Protein AF-A0A388MCB6-F1 (afdb_monomer_lite)

Structure (mmCIF, N/CA/C/O backbone):
data_AF-A0A388MCB6-F1
#
_entry.id   AF-A0A388MCB6-F1
#
loop_
_atom_site.group_PDB
_atom_site.id
_atom_site.type_symbol
_atom_site.label_atom_id
_atom_site.label_alt_id
_atom_site.label_comp_id
_atom_site.label_asym_id
_atom_site.label_entity_id
_atom_site.label_seq_id
_atom_site.pdbx_PDB_ins_code
_atom_site.Cartn_x
_atom_site.Cartn_y
_atom_site.Cartn_z
_atom_site.occupancy
_atom_site.B_iso_or_equiv
_atom_site.auth_seq_id
_atom_site.auth_comp_id
_atom_site.auth_asym_id
_atom_site.auth_atom_id
_atom_site.pdbx_PDB_model_num
ATOM 1 N N . MET A 1 1 ? -62.372 -35.855 70.812 1.00 54.94 1 MET A N 1
ATOM 2 C CA . MET A 1 1 ? -61.960 -35.163 69.565 1.00 54.94 1 MET A CA 1
ATOM 3 C C . MET A 1 1 ? -60.541 -34.566 69.584 1.00 54.94 1 MET A C 1
ATOM 5 O O . MET A 1 1 ? -60.012 -34.330 68.511 1.00 54.94 1 MET A O 1
ATOM 9 N N . ARG A 1 2 ? -59.875 -34.345 70.737 1.00 58.19 2 ARG A N 1
ATOM 10 C CA . ARG A 1 2 ? -58.535 -33.705 70.792 1.00 58.19 2 ARG A CA 1
ATOM 11 C C . ARG A 1 2 ? -57.325 -34.581 70.399 1.00 58.19 2 ARG A C 1
ATOM 13 O O . ARG A 1 2 ? -56.272 -34.015 70.128 1.00 58.19 2 ARG A O 1
ATOM 20 N N . SER A 1 3 ? -57.435 -35.912 70.390 1.00 61.12 3 SER A N 1
ATOM 21 C CA . SER A 1 3 ? -56.311 -36.814 70.065 1.00 61.12 3 SER A CA 1
ATOM 22 C C . SER A 1 3 ? -56.082 -36.958 68.556 1.00 61.12 3 SER A C 1
ATOM 24 O O . SER A 1 3 ? -54.966 -36.747 68.099 1.00 61.12 3 SER A O 1
ATOM 26 N N . GLY A 1 4 ? -57.143 -37.178 67.771 1.00 67.88 4 GLY A N 1
ATOM 27 C CA . GLY A 1 4 ? -57.031 -37.412 66.321 1.00 67.88 4 GLY A CA 1
ATOM 28 C C . GLY A 1 4 ? -56.420 -36.252 65.523 1.00 67.88 4 GLY A C 1
ATOM 29 O O . GLY A 1 4 ? -55.692 -36.484 64.567 1.00 67.88 4 GLY A O 1
ATOM 30 N N . PHE A 1 5 ? -56.630 -35.002 65.950 1.00 67.19 5 PHE A N 1
ATOM 31 C CA . PHE A 1 5 ? -56.014 -33.836 65.302 1.00 67.19 5 PHE A CA 1
ATOM 32 C C . PHE A 1 5 ? -54.494 -33.770 65.521 1.00 67.19 5 PHE A C 1
ATOM 34 O O . PHE A 1 5 ? -53.756 -33.326 64.647 1.00 67.19 5 PHE A O 1
ATOM 41 N N . ARG A 1 6 ? -54.009 -34.222 66.685 1.00 75.12 6 ARG A N 1
ATOM 42 C CA . ARG A 1 6 ? -52.577 -34.211 67.013 1.00 75.12 6 ARG A CA 1
ATOM 43 C C . ARG A 1 6 ? -51.814 -35.252 66.199 1.00 75.12 6 ARG A C 1
ATOM 45 O O . ARG A 1 6 ? -50.703 -34.969 65.759 1.00 75.12 6 ARG A O 1
ATOM 52 N N . ASP A 1 7 ? -52.405 -36.425 66.011 1.00 75.94 7 ASP A N 1
ATOM 53 C CA . ASP A 1 7 ? -51.781 -37.507 65.249 1.00 75.94 7 ASP A CA 1
ATOM 54 C C . ASP A 1 7 ? -51.786 -37.189 63.748 1.00 75.94 7 ASP A C 1
AT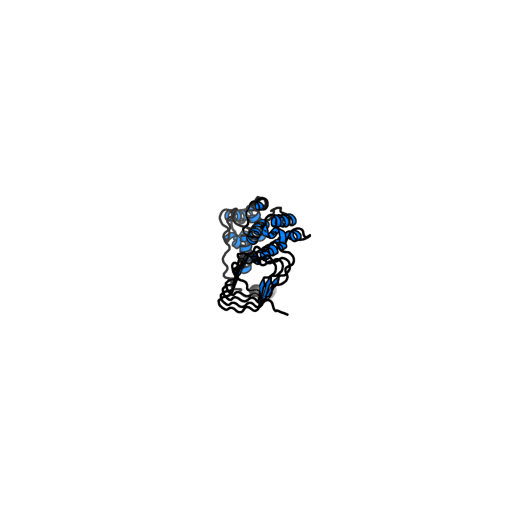OM 56 O O . ASP A 1 7 ? -50.743 -37.296 63.107 1.00 75.94 7 ASP A O 1
ATOM 60 N N . PHE A 1 8 ? -52.883 -36.623 63.233 1.00 74.06 8 PHE A N 1
ATOM 61 C CA . PHE A 1 8 ? -52.962 -36.089 61.869 1.00 74.06 8 PHE A CA 1
ATOM 62 C C . PHE A 1 8 ? -51.943 -34.966 61.604 1.00 74.06 8 PHE A C 1
ATOM 64 O O . PHE A 1 8 ? -51.232 -34.979 60.602 1.00 74.06 8 PHE A O 1
ATOM 71 N N . ALA A 1 9 ? -51.804 -34.008 62.529 1.00 75.12 9 ALA A N 1
ATOM 72 C CA . ALA A 1 9 ? -50.808 -32.943 62.401 1.00 75.12 9 ALA A CA 1
ATOM 73 C C . ALA A 1 9 ? -49.368 -33.491 62.408 1.00 75.12 9 ALA A C 1
ATOM 75 O O . ALA A 1 9 ? -48.510 -32.987 61.685 1.00 75.12 9 ALA A O 1
ATOM 76 N N . ARG A 1 10 ? -49.091 -34.541 63.195 1.00 78.88 10 ARG A N 1
ATOM 77 C CA . ARG A 1 10 ? -47.775 -35.199 63.237 1.00 78.88 10 ARG A CA 1
ATOM 78 C C . ARG A 1 10 ? -47.458 -35.925 61.930 1.00 78.88 10 ARG A C 1
ATOM 80 O O . ARG A 1 10 ? -46.319 -35.867 61.468 1.00 78.88 10 ARG A O 1
ATOM 87 N N . GLU A 1 11 ? -48.449 -36.578 61.336 1.00 82.38 11 GLU A N 1
ATOM 88 C CA . GLU A 1 11 ? -48.327 -37.249 60.042 1.00 82.38 11 GLU A CA 1
ATOM 89 C C . GLU A 1 11 ? -48.031 -36.248 58.918 1.00 82.38 11 GLU A C 1
ATOM 91 O O . GLU A 1 11 ? -47.048 -36.416 58.196 1.00 82.38 11 GLU A O 1
ATOM 96 N N . ILE A 1 12 ? -48.779 -35.139 58.852 1.00 81.75 12 ILE A N 1
ATOM 97 C CA . ILE A 1 12 ? -48.547 -34.071 57.867 1.00 81.75 12 ILE A CA 1
ATOM 98 C C . ILE A 1 12 ? -47.149 -33.465 58.011 1.00 81.75 12 ILE A C 1
ATOM 100 O O . ILE A 1 12 ? -46.443 -33.303 57.019 1.00 81.75 12 ILE A O 1
ATOM 104 N N . VAL A 1 13 ? -46.712 -33.157 59.235 1.00 82.81 13 VAL A N 1
ATOM 105 C CA . VAL A 1 13 ? -45.375 -32.583 59.470 1.00 82.81 13 VAL A CA 1
ATOM 106 C C . VAL A 1 13 ? -44.269 -33.555 59.054 1.00 82.8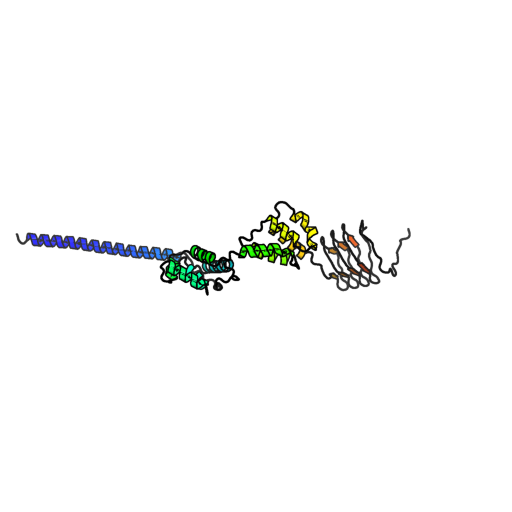1 13 VAL A C 1
ATOM 108 O O . VAL A 1 13 ? -43.250 -33.131 58.513 1.00 82.81 13 VAL A O 1
ATOM 111 N N . THR A 1 14 ? -44.471 -34.857 59.262 1.00 88.25 14 THR A N 1
ATOM 112 C CA . THR A 1 14 ? -43.499 -35.885 58.865 1.00 88.25 14 THR A CA 1
ATOM 113 C C . THR A 1 14 ? -43.443 -36.035 57.344 1.00 88.25 14 THR A C 1
ATOM 115 O O . THR A 1 14 ? -42.352 -36.106 56.779 1.00 88.25 14 THR A O 1
ATOM 118 N N . HIS A 1 15 ? -44.599 -36.021 56.675 1.00 82.75 15 HIS A N 1
ATOM 119 C CA . HIS A 1 15 ? -44.692 -36.095 55.219 1.00 82.75 15 HIS A CA 1
ATOM 120 C C . HIS A 1 15 ? -44.058 -34.869 54.545 1.00 82.75 15 HIS A C 1
ATOM 122 O O . HIS A 1 15 ? -43.124 -35.021 53.760 1.00 82.75 15 HIS A O 1
ATOM 128 N N . ILE A 1 16 ? -44.459 -33.656 54.951 1.00 83.19 16 ILE A N 1
ATOM 129 C CA . ILE A 1 16 ? -43.893 -32.396 54.439 1.00 83.19 16 ILE A CA 1
ATOM 130 C C . ILE A 1 16 ? -42.391 -32.317 54.743 1.00 83.19 16 ILE A C 1
ATOM 132 O O . ILE A 1 16 ? -41.599 -31.905 53.898 1.00 83.19 16 ILE A O 1
ATOM 136 N N . GLY A 1 17 ? -41.966 -32.753 55.933 1.00 84.31 17 GLY A N 1
ATOM 137 C CA . GLY A 1 17 ? -40.549 -32.820 56.290 1.00 84.31 17 GLY A CA 1
ATOM 138 C C . GLY A 1 17 ? -39.742 -33.740 55.365 1.00 84.31 17 GLY A C 1
ATOM 139 O O . GLY A 1 17 ? -38.603 -33.415 55.020 1.00 84.31 17 GLY A O 1
ATOM 140 N N . GLY A 1 18 ? -40.332 -34.856 54.926 1.00 87.75 18 GLY A N 1
ATOM 141 C CA . GLY A 1 18 ? -39.746 -35.768 53.944 1.00 87.75 18 GLY A CA 1
ATOM 142 C C . GLY A 1 18 ? -39.615 -35.143 52.554 1.00 87.75 18 GLY A C 1
ATOM 143 O O . GLY A 1 18 ? -38.530 -35.176 51.970 1.00 87.75 18 GLY A O 1
ATOM 144 N N . GLU A 1 19 ? -40.678 -34.509 52.058 1.00 83.00 19 GLU A N 1
ATOM 145 C CA . GLU A 1 19 ? -40.697 -33.860 50.740 1.00 83.00 19 GLU A CA 1
ATOM 146 C C . GLU A 1 19 ? -39.718 -32.682 50.656 1.00 83.00 19 GLU A C 1
ATOM 148 O O . GLU A 1 19 ? -38.949 -32.572 49.700 1.00 83.00 19 GLU A O 1
ATOM 153 N N . VAL A 1 20 ? -39.664 -31.837 51.691 1.00 79.06 20 VAL A N 1
ATOM 154 C CA . VAL A 1 20 ? -38.720 -30.708 51.764 1.00 79.06 20 VAL A CA 1
ATOM 155 C C . VAL A 1 20 ? -37.274 -31.202 51.788 1.00 79.06 20 VAL A C 1
ATOM 157 O O . VAL A 1 20 ? -36.398 -30.611 51.149 1.00 79.06 20 VAL A O 1
ATOM 160 N N . LYS A 1 21 ? -37.004 -32.306 52.494 1.00 87.44 21 LYS A N 1
ATOM 161 C CA . LYS A 1 21 ? -35.674 -32.923 52.523 1.00 87.44 21 LYS A CA 1
ATOM 162 C C . LYS A 1 21 ? -35.274 -33.434 51.137 1.00 87.44 21 LYS A C 1
ATOM 164 O O . LYS A 1 21 ? -34.173 -33.134 50.684 1.00 87.44 21 LYS A O 1
ATOM 169 N N . GLN A 1 22 ? -36.173 -34.139 50.454 1.00 88.06 22 GLN A N 1
ATOM 170 C CA . GLN A 1 22 ? -35.937 -34.658 49.107 1.00 88.06 22 GLN A CA 1
ATOM 171 C C . GLN A 1 22 ? -35.732 -33.533 48.082 1.00 88.06 22 GLN A C 1
ATOM 173 O O . GLN A 1 22 ? -34.825 -33.613 47.254 1.00 88.06 22 GLN A O 1
ATOM 178 N N . LEU A 1 23 ? -36.524 -32.460 48.163 1.00 83.56 23 LEU A N 1
ATOM 179 C CA . LEU A 1 23 ? -36.377 -31.288 47.302 1.00 83.56 23 LEU A CA 1
ATOM 180 C C . LEU A 1 23 ? -35.007 -30.628 47.488 1.00 83.56 23 LEU A C 1
ATOM 182 O O . LEU A 1 23 ? -34.327 -30.340 46.505 1.00 83.56 23 LEU A O 1
ATOM 186 N N . ARG A 1 24 ? -34.572 -30.438 48.740 1.00 84.69 24 ARG A N 1
ATOM 187 C CA . ARG A 1 24 ? -33.257 -29.862 49.048 1.00 84.69 24 ARG A CA 1
ATOM 188 C C . ARG A 1 24 ? -32.120 -30.710 48.475 1.00 84.69 24 ARG A C 1
ATOM 190 O O . ARG A 1 24 ? -31.193 -30.164 47.883 1.00 84.69 24 ARG A O 1
ATOM 197 N N . ASP A 1 25 ? -32.202 -32.029 48.619 1.00 89.12 25 ASP A N 1
ATOM 198 C CA . ASP A 1 25 ? -31.164 -32.941 48.136 1.00 89.12 25 ASP A CA 1
ATOM 199 C C . ASP A 1 25 ? -31.128 -32.983 46.588 1.00 89.12 25 ASP A C 1
ATOM 201 O O . ASP A 1 25 ? -30.052 -33.052 45.991 1.00 89.12 25 ASP A O 1
ATOM 205 N N . ASN A 1 26 ? -32.282 -32.856 45.919 1.00 83.19 26 ASN A N 1
ATOM 206 C CA . ASN A 1 26 ? -32.370 -32.753 44.456 1.00 83.19 26 ASN A CA 1
ATOM 207 C C . ASN A 1 26 ? -31.799 -31.431 43.920 1.00 83.19 26 ASN A C 1
ATOM 209 O O . ASN A 1 26 ? -31.072 -31.439 42.926 1.00 83.19 26 ASN A O 1
ATOM 213 N N . VAL A 1 27 ? -32.086 -30.305 44.584 1.00 81.25 27 VAL A N 1
ATOM 214 C CA . VAL A 1 27 ? -31.518 -28.993 44.228 1.00 81.25 27 VAL A CA 1
ATOM 215 C C . VAL A 1 27 ? -30.002 -28.993 44.422 1.00 81.25 27 VAL A C 1
ATOM 217 O O . VAL A 1 27 ? -29.282 -28.526 43.544 1.00 81.25 27 VAL A O 1
ATOM 220 N N . GLY A 1 28 ? -29.503 -29.590 45.511 1.00 83.69 28 GLY A N 1
ATOM 221 C CA . GLY A 1 28 ? -28.065 -29.748 45.745 1.00 83.69 28 GLY A CA 1
ATOM 222 C C . GLY A 1 28 ? -27.364 -30.487 44.601 1.00 83.69 28 GLY A C 1
ATOM 223 O O . GLY A 1 28 ? -26.390 -29.978 44.050 1.00 83.69 28 GLY A O 1
ATOM 224 N N . LYS A 1 29 ? -27.918 -31.629 44.170 1.00 87.62 29 LYS A N 1
ATOM 225 C CA . LYS A 1 29 ? -27.393 -32.401 43.027 1.00 87.62 29 LYS A CA 1
ATOM 226 C C . LYS A 1 29 ? -27.457 -31.631 41.710 1.00 87.62 29 LYS A C 1
ATOM 228 O O . LYS A 1 29 ? -26.528 -31.711 40.912 1.00 87.62 29 LYS A O 1
ATOM 233 N N . PHE A 1 30 ? -28.535 -30.884 41.469 1.00 79.81 30 PHE A N 1
ATOM 234 C CA . PHE A 1 30 ? -28.658 -30.050 40.273 1.00 79.81 30 PHE A CA 1
ATOM 235 C C . PHE A 1 30 ? -27.571 -28.968 40.230 1.00 79.81 30 PHE A C 1
ATOM 237 O O . PHE A 1 30 ? -26.903 -28.811 39.210 1.00 79.81 30 PHE A O 1
ATOM 244 N N . CYS A 1 31 ? -27.342 -28.270 41.346 1.00 71.50 31 CYS A N 1
ATOM 245 C CA . CYS A 1 31 ? -26.295 -27.256 41.452 1.00 71.50 31 CYS A CA 1
ATOM 246 C C . CYS A 1 31 ? -24.891 -27.853 41.295 1.00 71.50 31 CYS A C 1
ATOM 248 O O . CYS A 1 31 ? -24.060 -27.278 40.597 1.00 71.50 31 CYS A O 1
ATOM 250 N N . GLU A 1 32 ? -24.628 -29.014 41.891 1.00 83.25 32 GLU A N 1
ATOM 251 C CA . GLU A 1 32 ? -23.333 -29.689 41.779 1.00 83.25 32 GLU A CA 1
ATOM 252 C C . GLU A 1 32 ? -23.045 -30.136 40.338 1.00 83.25 32 GLU A C 1
ATOM 254 O O . GLU A 1 32 ? -21.968 -29.861 39.808 1.00 83.25 32 GLU A O 1
ATOM 259 N N . ASN A 1 33 ? -24.043 -30.703 39.655 1.00 75.75 33 ASN A N 1
ATOM 260 C CA . ASN A 1 33 ? -23.943 -31.061 38.241 1.00 75.75 33 ASN A CA 1
ATOM 261 C C . ASN A 1 33 ? -23.764 -29.828 37.341 1.00 75.75 33 ASN A C 1
ATOM 263 O O . ASN A 1 33 ? -22.999 -29.881 36.381 1.00 75.75 33 ASN A O 1
ATOM 267 N N . ALA A 1 34 ? -24.425 -28.707 37.650 1.00 75.12 34 ALA A N 1
ATOM 268 C CA . ALA A 1 34 ? -24.261 -27.457 36.910 1.00 75.12 34 ALA A CA 1
ATOM 269 C C . ALA A 1 34 ? -22.847 -26.872 37.072 1.00 75.12 34 ALA A C 1
ATOM 271 O O . ALA A 1 34 ? -22.251 -26.425 36.093 1.00 75.12 34 ALA A O 1
ATOM 272 N N . ILE A 1 35 ? -22.275 -26.930 38.280 1.00 80.62 35 ILE A N 1
ATOM 273 C CA . ILE A 1 35 ? -20.897 -26.494 38.547 1.00 80.62 35 ILE A CA 1
ATOM 274 C C . ILE A 1 35 ? -19.895 -27.405 37.829 1.00 80.62 35 ILE A C 1
ATOM 276 O O . ILE A 1 35 ? -18.948 -26.914 37.215 1.00 80.62 35 ILE A O 1
ATOM 280 N N . GLN A 1 36 ? -20.104 -28.723 37.865 1.00 82.19 36 GLN A N 1
ATOM 281 C CA . GLN A 1 36 ? -19.260 -29.674 37.138 1.00 82.19 36 GLN A CA 1
ATOM 282 C C . GLN A 1 36 ? -19.362 -29.482 35.619 1.00 82.19 36 GLN A C 1
ATOM 284 O O . GLN A 1 36 ? -18.336 -29.489 34.942 1.00 82.19 36 GLN A O 1
ATOM 289 N N . GLY A 1 37 ? -20.564 -29.230 35.092 1.00 70.12 37 GLY A N 1
ATOM 290 C CA . GLY A 1 37 ? -20.788 -28.902 33.684 1.00 70.12 37 GLY A CA 1
ATOM 291 C C . GLY A 1 37 ? -20.085 -27.609 33.267 1.00 70.12 37 GLY A C 1
ATOM 292 O O . GLY A 1 37 ? -19.372 -27.596 32.268 1.00 70.12 37 GLY A O 1
ATOM 293 N N . ALA A 1 38 ? -20.190 -26.548 34.072 1.00 70.31 38 ALA A N 1
ATOM 294 C CA . ALA A 1 38 ? -19.474 -25.294 33.837 1.00 70.31 38 ALA A CA 1
ATOM 295 C C . ALA A 1 38 ? -17.947 -25.479 33.893 1.00 70.31 38 ALA A C 1
ATOM 297 O O . ALA A 1 38 ? -17.223 -24.919 33.072 1.00 70.31 38 ALA A O 1
ATOM 298 N N . LYS A 1 39 ? -17.447 -26.313 34.814 1.00 73.12 39 LYS A N 1
ATOM 299 C CA . LYS A 1 39 ? -16.021 -26.651 34.915 1.00 73.12 39 LYS A CA 1
ATOM 300 C C . LYS A 1 39 ? -15.530 -27.459 33.710 1.00 73.12 39 LYS A C 1
ATOM 302 O O . LYS A 1 39 ? -14.412 -27.234 33.259 1.00 73.12 39 LYS A O 1
ATOM 307 N N . ALA A 1 40 ? -16.353 -28.361 33.175 1.00 68.94 40 ALA A N 1
ATOM 308 C CA . ALA A 1 40 ? -16.046 -29.112 31.961 1.00 68.94 40 ALA A CA 1
ATOM 309 C C . ALA A 1 40 ? -16.016 -28.203 30.723 1.00 68.94 40 ALA A C 1
ATOM 311 O O . ALA A 1 40 ? -15.090 -28.305 29.927 1.00 68.94 40 ALA A O 1
ATOM 312 N N . ILE A 1 41 ? -16.960 -27.263 30.597 1.00 62.81 41 ILE A N 1
ATOM 313 C CA . ILE A 1 41 ? -16.969 -26.270 29.509 1.00 62.81 41 ILE A CA 1
ATOM 314 C C . ILE A 1 41 ? -15.728 -25.367 29.594 1.00 62.81 41 ILE A C 1
ATOM 316 O O . ILE A 1 41 ? -15.034 -25.197 28.597 1.00 62.81 41 ILE A O 1
ATOM 320 N N . ALA A 1 42 ? -15.379 -24.878 30.789 1.00 60.00 42 ALA A N 1
ATOM 321 C CA . ALA A 1 42 ? -14.180 -24.065 30.998 1.00 60.00 42 ALA A CA 1
ATOM 322 C C . ALA A 1 42 ? -12.870 -24.835 30.734 1.00 60.00 42 ALA A C 1
ATOM 324 O O . ALA A 1 42 ? -11.904 -24.251 30.247 1.00 60.00 42 ALA A O 1
ATOM 325 N N . ALA A 1 43 ? -12.822 -26.142 31.025 1.00 56.62 43 ALA A N 1
ATOM 326 C CA . ALA A 1 43 ? -11.679 -26.993 30.688 1.00 56.62 43 ALA A CA 1
ATOM 327 C C . ALA A 1 43 ? -11.553 -27.202 29.169 1.00 56.62 43 ALA A C 1
ATOM 329 O O . ALA A 1 43 ? -10.459 -27.076 28.628 1.00 56.62 43 ALA A O 1
ATOM 330 N N . VAL A 1 44 ? -12.674 -27.429 28.475 1.00 61.03 44 VAL A N 1
ATOM 331 C CA . VAL A 1 44 ? -12.713 -27.583 27.011 1.00 61.03 44 VAL A CA 1
ATOM 332 C C . VAL A 1 44 ? -12.347 -26.275 26.294 1.00 61.03 44 VAL A C 1
ATOM 334 O O . VAL A 1 44 ? -11.624 -26.304 25.299 1.00 61.03 44 VAL A O 1
ATOM 337 N N . GLU A 1 45 ? -12.771 -25.116 26.807 1.00 53.56 45 GLU A N 1
ATOM 338 C CA . GLU A 1 45 ? -12.362 -23.810 26.269 1.00 53.56 45 GLU A CA 1
ATOM 339 C C . GLU A 1 45 ? -10.890 -23.484 26.586 1.00 53.56 45 GLU A C 1
ATOM 341 O O . GLU A 1 45 ? -10.181 -22.949 25.725 1.00 53.56 45 GLU A O 1
ATOM 346 N N . GLY A 1 46 ? -10.399 -23.877 27.769 1.00 49.72 46 GLY A N 1
ATOM 347 C CA . GLY A 1 46 ? -9.007 -23.711 28.201 1.00 49.72 46 GLY A CA 1
ATOM 348 C C . GLY A 1 46 ? -7.989 -24.619 27.493 1.00 49.72 46 GLY A C 1
ATOM 349 O O . GLY A 1 46 ? -6.814 -24.264 27.417 1.00 49.72 46 GLY A O 1
ATOM 350 N N . GLU A 1 47 ? -8.418 -25.754 26.932 1.00 45.88 47 GLU A N 1
ATOM 351 C CA . GLU A 1 47 ? -7.554 -26.710 26.214 1.00 45.88 47 GLU A CA 1
ATOM 352 C C . GLU A 1 47 ? -7.418 -26.433 24.707 1.00 45.88 47 GLU A C 1
ATOM 354 O O . GLU A 1 47 ? -6.663 -27.112 24.010 1.00 45.88 47 GLU A O 1
ATOM 359 N N . SER A 1 48 ? -8.095 -25.414 24.169 1.00 47.78 48 SER A N 1
ATOM 360 C CA . SER A 1 48 ? -8.160 -25.221 22.714 1.00 47.78 48 SER A CA 1
ATOM 361 C C . SER A 1 48 ? -6.885 -24.683 22.052 1.00 47.78 48 SER A C 1
ATOM 363 O O . SER A 1 48 ? -6.816 -24.678 20.819 1.00 47.78 48 SER A O 1
ATOM 365 N N . ARG A 1 49 ? -5.846 -24.257 22.790 1.00 53.03 49 ARG A N 1
ATOM 366 C CA . ARG A 1 49 ? -4.559 -23.874 22.174 1.00 53.03 49 ARG A CA 1
ATOM 367 C C . ARG A 1 49 ? -3.359 -24.215 23.061 1.00 53.03 49 ARG A C 1
ATOM 369 O O . ARG A 1 49 ? -3.321 -23.774 24.207 1.00 53.03 49 ARG A O 1
ATOM 376 N N . PRO A 1 50 ? -2.324 -24.905 22.538 1.00 42.94 50 PRO A N 1
ATOM 377 C CA . PRO A 1 50 ? -1.045 -24.975 23.236 1.00 42.94 50 PRO A CA 1
ATOM 378 C C . PRO A 1 50 ? -0.536 -23.545 23.495 1.00 42.94 50 PRO A C 1
ATOM 380 O O . PRO A 1 50 ? -0.724 -22.693 22.618 1.00 42.94 50 PRO A O 1
ATOM 383 N N . PRO A 1 51 ? 0.120 -23.259 24.639 1.00 48.66 51 PRO A N 1
ATOM 384 C CA . PRO A 1 51 ? 0.716 -21.955 24.908 1.00 48.66 51 PRO A CA 1
ATOM 385 C C . PRO A 1 51 ? 1.795 -21.662 23.860 1.00 48.66 51 PRO A C 1
ATOM 387 O O . PRO A 1 51 ? 2.956 -22.057 23.985 1.00 48.66 51 PRO A O 1
ATOM 390 N N . LYS A 1 52 ? 1.404 -21.000 22.771 1.00 54.00 52 LYS A N 1
ATOM 391 C CA . LYS A 1 52 ? 2.337 -20.502 21.769 1.00 54.00 52 LYS A CA 1
ATOM 392 C C . LYS A 1 52 ? 3.044 -19.330 22.423 1.00 54.00 52 LYS A C 1
ATOM 394 O O . LYS A 1 52 ? 2.423 -18.307 22.693 1.00 54.00 52 LYS A O 1
ATOM 399 N N . LYS A 1 53 ? 4.322 -19.522 22.761 1.00 50.88 53 LYS A N 1
ATOM 400 C CA . LYS A 1 53 ? 5.147 -18.464 23.349 1.00 50.88 53 LYS A CA 1
ATOM 401 C C . LYS A 1 53 ? 4.994 -17.201 22.494 1.00 50.88 53 LYS A C 1
ATOM 403 O O . LYS A 1 53 ? 5.192 -17.312 21.281 1.00 50.88 53 LYS A O 1
ATOM 408 N N . PRO A 1 54 ? 4.664 -16.041 23.089 1.00 56.56 54 PRO A N 1
ATOM 409 C CA . PRO A 1 54 ? 4.597 -14.797 22.343 1.00 56.56 54 PRO A CA 1
ATOM 410 C C . PRO A 1 54 ? 5.936 -14.593 21.642 1.00 56.56 54 PRO A C 1
ATOM 412 O O . PRO A 1 54 ? 7.004 -14.635 22.265 1.00 56.56 54 PRO A O 1
ATOM 415 N N . VAL A 1 55 ? 5.884 -14.460 20.319 1.00 65.62 55 VAL A N 1
ATOM 416 C CA . VAL A 1 55 ? 7.068 -14.156 19.518 1.00 65.62 55 VAL A CA 1
ATOM 417 C C . VAL A 1 55 ? 7.618 -12.835 20.044 1.00 65.62 55 VAL A C 1
ATOM 419 O O . VAL A 1 55 ? 6.851 -11.902 20.271 1.00 65.62 55 VAL A O 1
ATOM 422 N N . LYS A 1 56 ? 8.931 -12.730 20.271 1.00 70.38 56 LYS A N 1
ATOM 423 C CA . LYS A 1 56 ? 9.553 -11.470 20.702 1.00 70.38 56 LYS A CA 1
ATOM 424 C C . LYS A 1 56 ? 9.539 -10.484 19.531 1.00 70.38 56 LYS A C 1
ATOM 426 O O . LYS A 1 56 ? 10.522 -10.343 18.810 1.00 70.38 56 LYS A O 1
ATOM 431 N N . LEU A 1 57 ? 8.386 -9.867 19.313 1.00 80.62 57 LEU A N 1
ATOM 432 C CA . LEU A 1 57 ? 8.117 -8.940 18.229 1.00 80.62 57 LEU A CA 1
ATOM 433 C C . LEU A 1 57 ? 8.289 -7.511 18.740 1.00 80.62 57 LEU A C 1
ATOM 435 O O . LEU A 1 57 ? 7.945 -7.202 19.882 1.00 80.62 57 LEU A O 1
ATOM 439 N N . LYS A 1 58 ? 8.828 -6.636 17.892 1.00 86.81 58 LYS A N 1
ATOM 440 C CA . LYS A 1 58 ? 8.830 -5.202 18.178 1.00 86.81 58 LYS A CA 1
ATOM 441 C C . LYS A 1 58 ? 7.391 -4.692 18.138 1.00 86.81 58 LYS A C 1
ATOM 443 O O . LYS A 1 58 ? 6.620 -5.096 17.271 1.00 86.81 58 LYS A O 1
ATOM 448 N N . PHE A 1 59 ? 7.040 -3.835 19.090 1.00 88.75 59 PHE A N 1
ATOM 449 C CA . PHE A 1 59 ? 5.757 -3.143 19.063 1.00 88.75 59 PHE A CA 1
ATOM 450 C C . PHE A 1 59 ? 5.697 -2.207 17.836 1.00 88.75 59 PHE A C 1
ATOM 452 O O . PHE A 1 59 ? 6.755 -1.689 17.462 1.00 88.75 59 PHE A O 1
ATOM 459 N N . PRO A 1 60 ? 4.524 -2.004 17.203 1.00 91.06 60 PRO A N 1
ATOM 460 C CA . PRO A 1 60 ? 4.390 -1.110 16.056 1.00 91.06 60 PRO A CA 1
ATOM 461 C C . PRO A 1 60 ? 4.870 0.313 16.358 1.00 91.06 60 PRO A C 1
ATOM 463 O O . PRO A 1 60 ? 4.698 0.818 17.470 1.00 91.06 60 PRO A O 1
ATOM 466 N N . ASP A 1 61 ? 5.447 0.972 15.353 1.00 92.56 61 ASP A N 1
ATOM 467 C CA . ASP A 1 61 ? 5.837 2.376 15.464 1.00 92.56 61 ASP A CA 1
ATOM 468 C C . ASP A 1 61 ? 4.609 3.268 15.695 1.00 92.56 61 ASP A C 1
ATOM 470 O O . ASP A 1 61 ? 3.507 2.990 15.218 1.00 92.56 61 ASP A O 1
ATOM 474 N N . ALA A 1 62 ? 4.796 4.363 16.431 1.00 94.38 62 ALA A N 1
ATOM 475 C CA . ALA A 1 62 ? 3.693 5.243 16.794 1.00 94.38 62 ALA A CA 1
ATOM 476 C C . ALA A 1 62 ? 3.232 6.117 15.612 1.00 94.38 62 ALA A C 1
ATOM 478 O O . ALA A 1 62 ? 4.026 6.895 15.071 1.00 94.38 62 ALA A O 1
ATOM 479 N N . TYR A 1 63 ? 1.938 6.069 15.286 1.00 95.94 63 TYR A N 1
ATOM 480 C CA . TYR A 1 63 ? 1.286 6.871 14.247 1.00 95.94 63 TYR A CA 1
ATOM 481 C C . TYR A 1 63 ? 0.609 8.114 14.831 1.00 95.94 63 TYR A C 1
ATOM 483 O O . TYR A 1 63 ? -0.206 8.025 15.750 1.00 95.94 63 TYR A O 1
ATOM 491 N N . GLY A 1 64 ? 0.970 9.292 14.323 1.00 93.69 64 GLY A N 1
ATOM 492 C CA . GLY A 1 64 ? 0.469 10.588 14.783 1.00 93.69 64 GLY A CA 1
ATOM 493 C C . GLY A 1 64 ? -0.549 11.243 13.855 1.00 93.69 64 GLY A C 1
ATOM 494 O O . GLY A 1 64 ? -1.195 12.204 14.272 1.00 93.69 64 GLY A O 1
ATOM 495 N N . GLY A 1 65 ? -0.703 10.738 12.627 1.00 90.75 65 GLY A N 1
ATOM 496 C CA . GLY A 1 65 ? -1.584 11.335 11.620 1.00 90.75 65 GLY A CA 1
ATOM 497 C C . GLY A 1 65 ? -0.902 12.387 10.745 1.00 90.75 65 GLY A C 1
ATOM 498 O O . GLY A 1 65 ? -1.580 13.220 10.146 1.00 90.75 65 GLY A O 1
ATOM 499 N N . LYS A 1 66 ? 0.436 12.396 10.686 1.00 88.50 66 LYS A N 1
ATOM 500 C CA . LYS A 1 66 ? 1.183 13.359 9.859 1.00 88.50 66 LYS A CA 1
ATOM 501 C C . LYS A 1 66 ? 1.124 12.969 8.381 1.00 88.50 66 LYS A C 1
ATOM 503 O O . LYS A 1 66 ? 1.029 11.790 8.055 1.00 88.50 66 LYS A O 1
ATOM 508 N N . LYS A 1 67 ? 1.231 13.949 7.474 1.00 79.19 67 LYS A N 1
ATOM 509 C CA . LYS A 1 67 ? 1.114 13.725 6.017 1.00 79.19 67 LYS A CA 1
ATOM 510 C C . LYS A 1 67 ? 2.201 12.807 5.450 1.00 79.19 67 LYS A C 1
ATOM 512 O O . LYS A 1 67 ? 1.991 12.189 4.411 1.00 79.19 67 LYS A O 1
ATOM 517 N N . GLU A 1 68 ? 3.358 12.747 6.101 1.00 80.00 68 GLU A N 1
ATOM 518 C CA . GLU A 1 68 ? 4.499 11.921 5.705 1.00 80.00 68 GLU A CA 1
ATOM 519 C C . GLU A 1 68 ? 4.393 10.484 6.240 1.00 80.00 68 GLU A C 1
ATOM 521 O O . GLU A 1 68 ? 5.076 9.588 5.745 1.00 80.00 68 GLU A O 1
ATOM 526 N N . GLU A 1 69 ? 3.554 10.251 7.253 1.00 86.81 69 GLU A N 1
ATOM 527 C CA . GLU A 1 69 ? 3.361 8.933 7.852 1.00 86.81 69 GLU A CA 1
ATOM 528 C C . GLU A 1 69 ? 2.427 8.087 6.970 1.00 86.81 69 GLU A C 1
ATOM 530 O O . GLU A 1 69 ? 1.316 8.490 6.625 1.00 86.81 69 GLU A O 1
ATOM 535 N N . ASN A 1 70 ? 2.866 6.880 6.609 1.00 87.31 70 ASN A N 1
ATOM 536 C CA . ASN A 1 70 ? 2.076 5.970 5.784 1.00 87.31 70 ASN A CA 1
ATOM 537 C C . ASN A 1 70 ? 1.128 5.130 6.659 1.00 87.31 70 ASN A C 1
ATOM 539 O O . ASN A 1 70 ? 1.564 4.167 7.293 1.00 87.31 70 ASN A O 1
ATOM 543 N N . PHE A 1 71 ? -0.162 5.491 6.665 1.00 90.81 71 PHE A N 1
ATOM 544 C CA . PHE A 1 71 ? -1.204 4.774 7.410 1.00 90.81 71 PHE A CA 1
ATOM 545 C C . PHE A 1 71 ? -1.274 3.290 7.034 1.00 90.81 71 PHE A C 1
ATOM 547 O O . PHE A 1 71 ? -1.356 2.460 7.928 1.00 90.81 71 PHE A O 1
ATOM 554 N N . ASP A 1 72 ? -1.181 2.948 5.744 1.00 89.38 72 ASP A N 1
ATOM 555 C CA . ASP A 1 72 ? -1.317 1.562 5.275 1.00 89.38 72 ASP A CA 1
ATOM 556 C C . ASP A 1 72 ? -0.180 0.672 5.817 1.00 89.38 72 ASP A C 1
ATOM 558 O O . ASP A 1 72 ? -0.404 -0.460 6.244 1.00 89.38 72 ASP A O 1
ATOM 562 N N . ASN A 1 73 ? 1.046 1.207 5.880 1.00 89.94 73 ASN A N 1
ATOM 563 C CA . ASN A 1 73 ? 2.185 0.494 6.468 1.00 89.94 73 ASN A CA 1
ATOM 564 C C . ASN A 1 73 ? 2.033 0.322 7.986 1.00 89.94 73 ASN A C 1
ATOM 566 O O . ASN A 1 73 ? 2.402 -0.717 8.535 1.00 89.94 73 ASN A O 1
ATOM 570 N N . TRP A 1 74 ? 1.515 1.345 8.670 1.00 94.88 74 TRP A N 1
ATOM 571 C CA . TRP A 1 74 ? 1.251 1.282 10.105 1.00 94.88 74 TRP A CA 1
ATOM 572 C C . TRP A 1 74 ? 0.134 0.282 10.435 1.00 94.88 74 TRP A C 1
ATOM 574 O O . TRP A 1 74 ? 0.316 -0.557 11.315 1.00 94.88 74 TRP A O 1
ATOM 584 N N . GLU A 1 75 ? -0.970 0.314 9.685 1.00 95.44 75 GLU A N 1
ATOM 585 C CA . GLU A 1 75 ? -2.099 -0.618 9.782 1.00 95.44 75 GLU A CA 1
ATOM 586 C C . GLU A 1 75 ? -1.614 -2.066 9.626 1.00 95.44 75 GLU A C 1
ATOM 588 O O . GLU A 1 75 ? -1.834 -2.889 10.514 1.00 95.44 75 GLU A O 1
ATOM 593 N N . ALA A 1 76 ? -0.828 -2.351 8.582 1.00 94.56 76 ALA A N 1
ATOM 594 C CA . ALA A 1 76 ? -0.243 -3.674 8.366 1.00 94.56 76 ALA A CA 1
ATOM 595 C C . ALA A 1 76 ? 0.678 -4.124 9.519 1.00 94.56 76 ALA A C 1
ATOM 597 O O . ALA A 1 76 ? 0.700 -5.303 9.880 1.00 94.56 76 ALA A O 1
ATOM 598 N N . SER A 1 77 ? 1.439 -3.199 10.115 1.00 94.38 77 SER A N 1
ATOM 599 C CA . SER A 1 77 ? 2.295 -3.488 11.273 1.00 94.38 77 SER A CA 1
ATOM 600 C C . SER A 1 77 ? 1.474 -3.857 12.514 1.00 94.38 77 SER A C 1
ATOM 602 O O . SER A 1 77 ? 1.792 -4.832 13.202 1.00 94.38 77 SER A O 1
ATOM 604 N N . VAL A 1 78 ? 0.383 -3.128 12.770 1.00 95.62 78 VAL A N 1
ATOM 605 C CA . VAL A 1 78 ? -0.563 -3.409 13.860 1.00 95.62 78 VAL A CA 1
ATOM 606 C C . VAL A 1 78 ? -1.260 -4.753 13.646 1.00 95.62 78 VAL A C 1
ATOM 608 O O . VAL A 1 78 ? -1.262 -5.576 14.563 1.00 95.62 78 VAL A O 1
ATOM 611 N N . ASP A 1 79 ? -1.782 -5.017 12.448 1.00 95.00 79 ASP A N 1
ATOM 612 C CA . ASP A 1 79 ? -2.450 -6.280 12.117 1.00 95.00 79 ASP A CA 1
ATOM 613 C C . ASP A 1 79 ? -1.511 -7.479 12.283 1.00 95.00 79 ASP A C 1
ATOM 615 O O . ASP A 1 79 ? -1.868 -8.488 12.899 1.00 95.00 79 ASP A O 1
ATOM 619 N N . ASN A 1 80 ? -0.270 -7.355 11.803 1.00 94.25 80 ASN A N 1
ATOM 620 C CA . ASN A 1 80 ? 0.744 -8.390 11.967 1.00 94.25 80 ASN A CA 1
ATOM 621 C C . ASN A 1 80 ? 1.089 -8.619 13.448 1.00 94.25 80 ASN A C 1
ATOM 623 O O . ASN A 1 80 ? 1.204 -9.764 13.890 1.00 94.25 80 ASN A O 1
ATOM 627 N N . TYR A 1 81 ? 1.212 -7.548 14.238 1.00 93.81 81 TYR A N 1
ATOM 628 C CA . TYR A 1 81 ? 1.448 -7.655 15.676 1.00 93.81 81 TYR A CA 1
ATOM 629 C C . TYR A 1 81 ? 0.293 -8.369 16.387 1.00 93.81 81 TYR A C 1
ATOM 631 O O . TYR A 1 81 ? 0.526 -9.316 17.137 1.00 93.81 81 TYR A O 1
ATOM 639 N N . ILE A 1 82 ? -0.950 -7.972 16.109 1.00 94.06 82 ILE A N 1
ATOM 640 C CA . ILE A 1 82 ? -2.166 -8.578 16.667 1.00 94.06 82 ILE A CA 1
ATOM 641 C C . ILE A 1 82 ? -2.238 -10.072 16.342 1.00 94.06 82 ILE A C 1
ATOM 643 O O . ILE A 1 82 ? -2.484 -10.890 17.234 1.00 94.06 82 ILE A O 1
ATOM 647 N N . TYR A 1 83 ? -1.981 -10.434 15.083 1.00 92.38 83 TYR A N 1
ATOM 648 C CA . TYR A 1 83 ? -1.999 -11.819 14.624 1.00 92.38 83 TYR A CA 1
ATOM 649 C C . TYR A 1 83 ? -0.938 -12.673 15.332 1.00 92.38 83 TYR A C 1
ATOM 651 O O . TYR A 1 83 ? -1.255 -13.739 15.871 1.00 92.38 83 TYR A O 1
ATOM 659 N N . LEU A 1 84 ? 0.310 -12.192 15.369 1.00 91.69 84 LEU A N 1
ATOM 660 C CA . LEU A 1 84 ? 1.449 -12.923 15.931 1.00 91.69 84 LEU A CA 1
ATOM 661 C C . LEU A 1 84 ? 1.426 -13.004 17.463 1.00 91.69 84 LEU A C 1
ATOM 663 O O . LEU A 1 84 ? 1.917 -13.984 18.020 1.00 91.69 84 LEU A O 1
ATOM 667 N N . GLN A 1 85 ? 0.865 -12.002 18.145 1.00 88.06 85 GLN A N 1
ATOM 668 C CA . GLN A 1 85 ? 0.695 -12.008 19.604 1.00 88.06 85 GLN A CA 1
ATOM 669 C C . GLN A 1 85 ? -0.597 -12.693 20.064 1.00 88.06 85 GLN A C 1
ATOM 671 O O . GLN A 1 85 ? -0.814 -12.824 21.265 1.00 88.06 85 GLN A O 1
ATOM 676 N N . HIS A 1 86 ? -1.445 -13.147 19.134 1.00 87.81 86 HIS A N 1
ATOM 677 C CA . HIS A 1 86 ? -2.732 -13.781 19.434 1.00 87.81 86 HIS A CA 1
ATOM 678 C C . HIS A 1 86 ? -3.647 -12.916 20.317 1.00 87.81 86 HIS A C 1
ATOM 680 O O . HIS A 1 86 ? -4.311 -13.424 21.221 1.00 87.81 86 HIS A O 1
ATOM 686 N N . ILE A 1 87 ? -3.688 -11.612 20.035 1.00 91.50 87 ILE A N 1
ATOM 687 C CA . ILE A 1 87 ? -4.495 -10.649 20.790 1.00 91.50 87 ILE A CA 1
ATOM 688 C C . ILE A 1 87 ? -5.985 -10.964 20.618 1.00 91.50 87 ILE A C 1
ATOM 690 O O . ILE A 1 87 ? -6.467 -11.186 19.500 1.00 91.50 87 ILE A O 1
ATOM 694 N N . LEU A 1 88 ? -6.717 -10.968 21.734 1.00 92.19 88 LEU A N 1
ATOM 695 C CA . LEU A 1 88 ? -8.158 -11.208 21.753 1.00 92.19 88 LEU A CA 1
ATOM 696 C C . LEU A 1 88 ? -8.899 -10.101 21.006 1.00 92.19 88 LEU A C 1
ATOM 698 O O . LEU A 1 88 ? -8.518 -8.937 21.077 1.00 92.19 88 LEU A O 1
ATOM 702 N N . ILE A 1 89 ? -9.995 -10.448 20.327 1.00 90.06 89 ILE A N 1
ATOM 703 C CA . ILE A 1 89 ? -10.755 -9.495 19.503 1.00 90.06 89 ILE A CA 1
ATOM 704 C C . ILE A 1 89 ? -11.215 -8.258 20.291 1.00 90.06 89 ILE A C 1
ATOM 706 O O . ILE A 1 89 ? -11.178 -7.148 19.769 1.00 90.06 89 ILE A O 1
ATOM 710 N N . GLU A 1 90 ? -11.550 -8.438 21.572 1.00 90.94 90 GLU A N 1
ATOM 711 C CA . GLU A 1 90 ? -11.959 -7.374 22.496 1.00 90.94 90 GLU A CA 1
ATOM 712 C C . GLU A 1 90 ? -10.818 -6.436 22.914 1.00 90.94 90 GLU A C 1
ATOM 714 O O . GLU A 1 90 ? -11.083 -5.387 23.495 1.00 90.94 90 GLU A O 1
ATOM 719 N N . GLU A 1 91 ? -9.561 -6.782 22.635 1.00 92.94 91 GLU A N 1
ATOM 720 C CA . GLU A 1 91 ? -8.361 -6.022 23.017 1.00 92.94 91 GLU A CA 1
ATOM 721 C C . GLU A 1 91 ? -7.632 -5.424 21.803 1.00 92.94 91 GLU A C 1
ATOM 723 O O . GLU A 1 91 ? -6.715 -4.617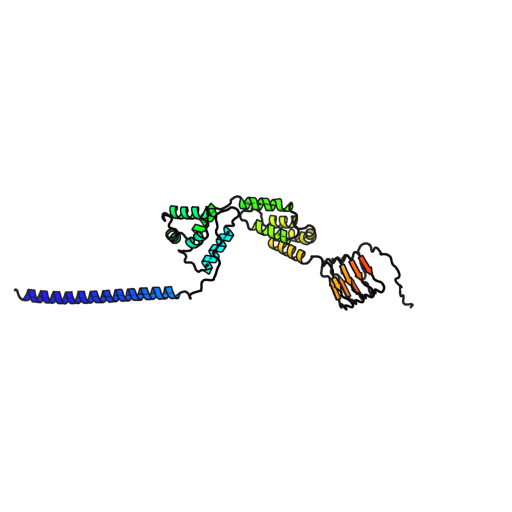 21.952 1.00 92.94 91 GLU A O 1
ATOM 728 N N . GLN A 1 92 ? -8.043 -5.772 20.583 1.00 95.69 92 GLN A N 1
ATOM 729 C CA . GLN A 1 92 ? -7.370 -5.335 19.357 1.00 95.69 92 GLN A CA 1
ATOM 730 C C . GLN A 1 92 ? -7.353 -3.810 19.192 1.00 95.69 92 GLN A C 1
ATOM 732 O O . GLN A 1 92 ? -6.330 -3.243 18.804 1.00 95.69 92 GLN A O 1
ATOM 737 N N . VAL A 1 93 ? -8.450 -3.122 19.536 1.00 96.44 93 VAL A N 1
ATOM 738 C CA . VAL A 1 93 ? -8.506 -1.650 19.470 1.00 96.44 93 VAL A CA 1
ATOM 739 C C . VAL A 1 93 ? -7.573 -1.016 20.502 1.00 96.44 93 VAL A C 1
ATOM 741 O O . VAL A 1 93 ? -7.007 0.038 20.227 1.00 96.44 93 VAL A O 1
ATOM 744 N N . LEU A 1 94 ? -7.350 -1.654 21.658 1.00 95.06 94 LEU A N 1
ATOM 745 C CA . LEU A 1 94 ? -6.391 -1.168 22.657 1.00 95.06 94 LEU A CA 1
ATOM 746 C C . LEU A 1 94 ? -4.958 -1.213 22.129 1.00 95.06 94 LEU A C 1
ATOM 748 O O . LEU A 1 94 ? -4.216 -0.247 22.301 1.00 95.06 94 LEU A O 1
ATOM 752 N N . VAL A 1 95 ? -4.588 -2.302 21.452 1.00 95.25 95 VAL A N 1
ATOM 753 C CA . VAL A 1 95 ? -3.265 -2.443 20.829 1.00 95.25 95 VAL A CA 1
ATOM 754 C C . VAL A 1 95 ? -3.063 -1.385 19.749 1.00 95.25 95 VAL A C 1
ATOM 756 O O . VAL A 1 95 ? -2.055 -0.679 19.769 1.00 95.25 95 VAL A O 1
ATOM 759 N N . ALA A 1 96 ? -4.042 -1.216 18.855 1.00 96.50 96 ALA A N 1
ATOM 760 C CA . ALA A 1 96 ? -3.994 -0.173 17.834 1.00 96.50 96 ALA A CA 1
ATOM 761 C C . ALA A 1 96 ? -3.884 1.222 18.466 1.00 96.50 96 ALA A C 1
ATOM 763 O O . ALA A 1 96 ? -3.043 2.018 18.063 1.00 96.50 96 ALA A O 1
ATOM 764 N N . PHE A 1 97 ? -4.679 1.504 19.503 1.00 95.25 97 PHE A N 1
ATOM 765 C CA . PHE A 1 97 ? -4.637 2.772 20.227 1.00 95.25 97 PHE A CA 1
ATOM 766 C C . PHE A 1 97 ? -3.273 3.045 20.871 1.00 95.25 97 PHE A C 1
ATOM 768 O O . PHE A 1 97 ? -2.794 4.175 20.832 1.00 95.25 97 PHE A O 1
ATOM 775 N N . GLN A 1 98 ? -2.634 2.032 21.457 1.00 94.56 98 GLN A N 1
ATOM 776 C CA . GLN A 1 98 ? -1.321 2.180 22.085 1.00 94.56 98 GLN A CA 1
ATOM 777 C C . GLN A 1 98 ? -0.221 2.522 21.064 1.00 94.56 98 GLN A C 1
ATOM 779 O O . GLN A 1 98 ? 0.788 3.123 21.429 1.00 94.56 98 GLN A O 1
ATOM 784 N N . ALA A 1 99 ? -0.441 2.202 19.788 1.00 96.06 99 ALA A N 1
ATOM 785 C CA . ALA A 1 99 ? 0.405 2.615 18.675 1.00 96.06 99 ALA A CA 1
ATOM 786 C C . ALA A 1 99 ? 0.007 3.979 18.069 1.00 96.06 99 ALA A C 1
ATOM 788 O O . ALA A 1 99 ? 0.504 4.328 16.999 1.00 96.06 99 ALA A O 1
ATOM 789 N N . LEU A 1 100 ? -0.858 4.766 18.722 1.00 96.56 100 LEU A N 1
ATOM 790 C CA . LEU A 1 100 ? -1.205 6.132 18.312 1.00 96.56 100 LEU A CA 1
ATOM 791 C C . LEU A 1 100 ? -0.528 7.191 19.190 1.00 96.56 100 LEU A C 1
ATOM 793 O O . LEU A 1 100 ? -0.346 7.016 20.395 1.00 96.56 100 LEU A O 1
ATOM 797 N N . LYS A 1 101 ? -0.237 8.348 18.595 1.00 95.94 101 LYS A N 1
ATOM 798 C CA . LYS A 1 101 ? 0.257 9.556 19.278 1.00 95.94 101 LYS A CA 1
ATOM 799 C C . LYS A 1 101 ? -0.474 10.809 18.779 1.00 95.94 101 LYS A C 1
ATOM 801 O O . LYS A 1 101 ? -1.297 10.736 17.869 1.00 95.94 101 LYS A O 1
ATOM 806 N N . ASP A 1 102 ? -0.179 11.952 19.392 1.00 95.25 102 ASP A N 1
ATOM 807 C CA . ASP A 1 102 ? -0.562 13.288 18.919 1.00 95.25 102 ASP A CA 1
ATOM 808 C C . ASP A 1 102 ? -2.064 13.440 18.561 1.00 95.25 102 ASP A C 1
ATOM 810 O O . ASP A 1 102 ? -2.954 13.154 19.379 1.00 95.25 102 ASP A O 1
ATOM 814 N N . GLU A 1 103 ? -2.362 13.925 17.350 1.00 94.75 103 GLU A N 1
ATOM 815 C CA . GLU A 1 103 ? -3.725 14.167 16.875 1.00 94.75 103 GLU A CA 1
ATOM 816 C C . GLU A 1 103 ? -4.501 12.855 16.697 1.00 94.75 103 GLU A C 1
ATOM 818 O O . GLU A 1 103 ? -5.670 12.783 17.082 1.00 94.75 103 GLU A O 1
ATOM 823 N N . ALA A 1 104 ? -3.850 11.793 16.211 1.00 96.00 104 ALA A N 1
ATOM 824 C CA . ALA A 1 104 ? -4.480 10.485 16.042 1.00 96.00 104 ALA A CA 1
ATOM 825 C C . ALA A 1 104 ? -4.960 9.888 17.374 1.00 96.00 104 ALA A C 1
ATOM 827 O O . ALA A 1 104 ? -6.099 9.424 17.473 1.00 96.00 104 ALA A O 1
ATOM 828 N N . ALA A 1 105 ? -4.150 9.981 18.434 1.00 95.50 105 ALA A N 1
ATOM 829 C CA . ALA A 1 105 ? -4.553 9.543 19.771 1.00 95.50 105 ALA A CA 1
ATOM 830 C C . ALA A 1 105 ? -5.700 10.398 20.340 1.00 95.50 105 ALA A C 1
ATOM 832 O O . ALA A 1 105 ? -6.604 9.883 21.001 1.00 95.50 105 ALA A O 1
ATOM 833 N N . SER A 1 106 ? -5.685 11.710 20.090 1.00 95.12 106 SER A N 1
ATOM 834 C CA . SER A 1 106 ? -6.746 12.626 20.533 1.00 95.12 106 SER A CA 1
ATOM 835 C C . SER A 1 106 ? -8.078 12.333 19.837 1.00 95.12 106 SER A C 1
ATOM 837 O O . SER A 1 106 ? -9.119 12.267 20.492 1.00 95.12 106 SER A O 1
ATOM 839 N N . PHE A 1 107 ? -8.040 12.067 18.532 1.00 95.75 107 PHE A N 1
ATOM 840 C CA . PHE A 1 107 ? -9.204 11.646 17.761 1.00 95.75 107 PHE A CA 1
ATOM 841 C C . PHE A 1 107 ? -9.727 10.271 18.203 1.00 95.75 107 PHE A C 1
ATOM 843 O O . PHE A 1 107 ? -10.925 10.104 18.405 1.00 95.75 107 PHE A O 1
ATOM 850 N N . ALA A 1 108 ? -8.857 9.294 18.470 1.00 95.06 108 ALA A N 1
ATOM 851 C CA . ALA A 1 108 ? -9.300 7.995 18.977 1.00 95.06 108 ALA A CA 1
ATOM 852 C C . ALA A 1 108 ? -10.034 8.096 20.332 1.00 95.06 108 ALA A C 1
ATOM 854 O O . ALA A 1 108 ? -11.032 7.405 20.549 1.00 95.06 108 ALA A O 1
ATOM 855 N N . ARG A 1 109 ? -9.606 9.000 21.228 1.00 94.62 109 ARG A N 1
ATOM 856 C CA . ARG A 1 109 ? -10.345 9.285 22.473 1.00 94.62 109 ARG A CA 1
ATOM 857 C C . ARG A 1 109 ? -11.709 9.923 22.201 1.00 94.62 109 ARG A C 1
ATOM 859 O O . ARG A 1 109 ? -12.685 9.560 22.855 1.00 94.62 109 ARG A O 1
ATOM 866 N N . SER A 1 110 ? -11.807 10.825 21.220 1.00 94.88 110 SER A N 1
ATOM 867 C CA . SER A 1 110 ? -13.093 11.435 20.861 1.00 94.88 110 SER A CA 1
ATOM 868 C C . SER A 1 110 ? -14.086 10.410 20.300 1.00 94.88 110 SER A C 1
ATOM 870 O O . SER A 1 110 ? -15.272 10.490 20.623 1.00 94.88 110 SER A O 1
ATOM 872 N N . LEU A 1 111 ? -13.615 9.390 19.569 1.00 94.81 111 LEU A N 1
ATOM 873 C CA . LEU A 1 111 ? -14.444 8.256 19.137 1.00 94.81 111 LEU A CA 1
ATOM 874 C C . LEU A 1 111 ? -15.016 7.472 20.329 1.00 94.81 111 LEU A C 1
ATOM 876 O O . LEU A 1 111 ? -16.214 7.185 20.354 1.00 94.81 111 LEU A O 1
ATOM 880 N N . ALA A 1 112 ? -14.195 7.184 21.345 1.00 93.19 112 ALA A N 1
ATOM 881 C CA . ALA A 1 112 ? -14.653 6.516 22.566 1.00 93.19 112 ALA A CA 1
ATOM 882 C C . ALA A 1 112 ? -15.687 7.359 23.335 1.00 93.19 112 ALA A C 1
ATOM 884 O O . ALA A 1 112 ? -16.692 6.831 23.814 1.00 93.19 112 ALA A O 1
ATOM 885 N N . SER A 1 113 ? -15.490 8.679 23.409 1.00 91.75 113 SER A N 1
ATOM 886 C CA . SER A 1 113 ? -16.494 9.605 23.952 1.00 91.75 113 SER A CA 1
ATOM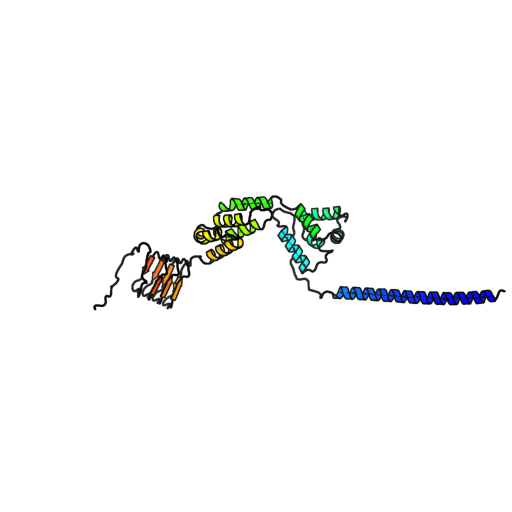 887 C C . SER A 1 113 ? -17.806 9.580 23.162 1.00 91.75 113 SER A C 1
ATOM 889 O O . SER A 1 113 ? -18.878 9.469 23.756 1.00 91.75 113 SER A O 1
ATOM 891 N N . ALA A 1 114 ? -17.742 9.636 21.829 1.00 91.88 114 ALA A N 1
ATOM 892 C CA . ALA A 1 114 ? -18.921 9.626 20.961 1.00 91.88 114 ALA A CA 1
ATOM 893 C C . ALA A 1 114 ? -19.721 8.316 21.069 1.00 91.88 114 ALA A C 1
ATOM 895 O O . ALA A 1 114 ? -20.949 8.325 20.988 1.00 91.88 114 ALA A O 1
ATOM 896 N N . ALA A 1 115 ? -19.039 7.200 21.331 1.00 92.62 115 ALA A N 1
ATOM 897 C CA . ALA A 1 115 ? -19.653 5.904 21.605 1.00 92.62 115 ALA A CA 1
ATOM 898 C C . ALA A 1 115 ? -20.247 5.775 23.023 1.00 92.62 115 ALA A C 1
ATOM 900 O O . ALA A 1 115 ? -20.698 4.694 23.394 1.00 92.62 115 ALA A O 1
ATOM 901 N N . ARG A 1 116 ? -20.272 6.863 23.811 1.00 91.00 116 ARG A N 1
ATOM 902 C CA . ARG A 1 116 ? -20.714 6.888 25.218 1.00 91.00 116 ARG A CA 1
ATOM 903 C C . ARG A 1 116 ? -19.907 5.948 26.116 1.00 91.00 116 ARG A C 1
ATOM 905 O O . ARG A 1 116 ? -20.416 5.456 27.115 1.00 91.00 116 ARG A O 1
ATOM 912 N N . CYS A 1 117 ? -18.637 5.730 25.781 1.00 88.94 117 CYS A N 1
ATOM 913 C CA . CYS A 1 117 ? -17.718 4.944 26.596 1.00 88.94 117 CYS A CA 1
ATOM 914 C C . CYS A 1 117 ? -16.930 5.809 27.592 1.00 88.94 117 CYS A C 1
ATOM 916 O O . CYS A 1 117 ? -15.937 5.330 28.107 1.00 88.94 117 CYS A O 1
ATOM 918 N N . GLU A 1 118 ? -17.302 7.072 27.847 1.00 86.44 118 GLU A N 1
ATOM 919 C CA . GLU A 1 118 ? -16.657 7.945 28.856 1.00 86.44 118 GLU A CA 1
ATOM 920 C C . GLU A 1 118 ? -15.119 8.049 28.730 1.00 86.44 118 GLU A C 1
ATOM 922 O O . GLU A 1 118 ? -14.398 8.087 29.722 1.00 86.44 118 GLU A O 1
ATOM 927 N N . ASN A 1 119 ? -14.582 8.062 27.503 1.00 80.88 119 ASN A N 1
ATOM 928 C CA . ASN A 1 119 ? -13.134 7.962 27.225 1.00 80.88 119 ASN A CA 1
ATOM 929 C C . ASN A 1 119 ? -12.455 6.665 27.716 1.00 80.88 119 ASN A C 1
ATOM 931 O O . ASN A 1 119 ? -11.230 6.547 27.662 1.00 80.88 119 ASN A O 1
ATOM 935 N N . ASN A 1 120 ? -13.223 5.669 28.149 1.00 88.94 120 ASN A N 1
ATOM 936 C CA . ASN A 1 120 ? -12.745 4.344 28.496 1.00 88.94 120 ASN A CA 1
ATOM 937 C C . ASN A 1 120 ? -12.538 3.512 27.224 1.00 88.94 120 ASN A C 1
ATOM 939 O O . ASN A 1 120 ? -13.470 2.949 26.643 1.00 88.94 120 ASN A O 1
ATOM 943 N N . LEU A 1 121 ? -11.279 3.414 26.808 1.00 89.25 121 LEU A N 1
ATOM 944 C CA . LEU A 1 121 ? -10.888 2.668 25.614 1.00 89.25 121 LEU A CA 1
ATOM 945 C C . LEU A 1 121 ? -11.077 1.158 25.762 1.00 89.25 121 LEU A C 1
ATOM 947 O O . LEU A 1 121 ? -11.292 0.483 24.761 1.00 89.25 121 LEU A O 1
ATOM 951 N N . VAL A 1 122 ? -11.062 0.627 26.989 1.00 91.62 122 VAL A N 1
ATOM 952 C CA . VAL A 1 122 ? -11.347 -0.793 27.241 1.00 91.62 122 VAL A CA 1
ATOM 953 C C . VAL A 1 122 ? -12.815 -1.081 26.941 1.00 91.62 122 VAL A C 1
ATOM 955 O O . VAL A 1 122 ? -13.125 -2.036 26.236 1.00 91.62 122 VAL A O 1
ATOM 958 N N . ALA A 1 123 ? -13.724 -0.222 27.411 1.00 92.81 123 ALA A N 1
ATOM 959 C CA . ALA A 1 123 ? -15.146 -0.334 27.093 1.00 92.81 123 ALA A CA 1
ATOM 960 C C . ALA A 1 123 ? -15.403 -0.150 25.588 1.00 92.81 123 ALA A C 1
ATOM 962 O O . ALA A 1 123 ? -16.156 -0.919 24.996 1.00 92.81 123 ALA A O 1
ATOM 963 N N . TYR A 1 124 ? -14.729 0.818 24.960 1.00 94.06 124 TYR A N 1
ATOM 964 C CA . TYR A 1 124 ? -14.843 1.067 23.524 1.00 94.06 124 TYR A CA 1
ATOM 965 C C . TYR A 1 124 ? -14.372 -0.120 22.669 1.00 94.06 124 TYR A C 1
ATOM 967 O O . TYR A 1 124 ? -15.045 -0.480 21.703 1.00 94.06 124 TYR A O 1
ATOM 975 N N . SER A 1 125 ? -13.261 -0.758 23.054 1.00 94.75 125 SER A N 1
ATOM 976 C CA . SER A 1 125 ? -12.689 -1.930 22.375 1.00 94.75 125 SER A CA 1
ATOM 977 C C . SER A 1 125 ? -13.624 -3.146 22.403 1.00 94.75 125 SER A C 1
ATOM 979 O O . SER A 1 125 ? -13.700 -3.892 21.433 1.00 94.75 125 SER A O 1
ATOM 981 N N . LYS A 1 126 ? -14.426 -3.303 23.465 1.00 92.12 126 LYS A N 1
ATOM 982 C CA . LYS A 1 126 ? -15.428 -4.380 23.567 1.00 92.12 126 LYS A CA 1
ATOM 983 C C . LYS A 1 126 ? -16.627 -4.206 22.636 1.00 92.12 126 LYS A C 1
ATOM 985 O O . LYS A 1 126 ? -17.251 -5.190 22.255 1.00 92.12 126 LYS A O 1
ATOM 990 N N . VAL A 1 127 ? -16.976 -2.967 22.289 1.00 93.50 127 VAL A N 1
ATOM 991 C CA . VAL A 1 127 ? -18.172 -2.653 21.480 1.00 93.50 127 VAL A CA 1
ATOM 992 C C . VAL A 1 127 ? -17.846 -2.249 20.041 1.00 93.50 127 VAL A C 1
ATOM 994 O O . VAL A 1 127 ? -18.754 -2.067 19.228 1.00 93.50 127 VAL A O 1
ATOM 997 N N . THR A 1 128 ? -16.561 -2.107 19.707 1.00 95.12 128 THR A N 1
ATOM 998 C CA . THR A 1 128 ? -16.101 -1.643 18.395 1.00 95.12 128 THR A CA 1
ATOM 999 C C . THR A 1 128 ? -15.096 -2.626 17.806 1.00 95.12 128 THR A C 1
ATOM 1001 O O . THR A 1 128 ? -13.990 -2.740 18.325 1.00 95.12 128 THR A O 1
ATOM 1004 N N . PRO A 1 129 ? -15.420 -3.288 16.682 1.00 95.75 129 PRO A N 1
ATOM 1005 C CA . PRO A 1 129 ? -14.452 -4.112 15.968 1.00 95.75 129 PRO A CA 1
ATOM 1006 C C . PRO A 1 129 ? -13.263 -3.288 15.456 1.00 95.75 129 PRO A C 1
ATOM 1008 O O . PRO A 1 129 ? -13.448 -2.154 15.000 1.00 95.75 129 PRO A O 1
ATOM 1011 N N . LEU A 1 130 ? -12.066 -3.887 15.439 1.00 96.88 130 LEU A N 1
ATOM 1012 C CA . LEU A 1 130 ? -10.835 -3.257 14.942 1.00 96.88 130 LEU A CA 1
ATOM 1013 C C . LEU A 1 130 ? -11.009 -2.642 13.546 1.00 96.88 130 LEU A C 1
ATOM 1015 O O . LEU A 1 130 ? -10.652 -1.489 13.330 1.00 96.88 130 LEU A O 1
ATOM 1019 N N . SER A 1 131 ? -11.642 -3.369 12.623 1.00 96.31 131 SER A N 1
ATOM 1020 C CA . SER A 1 131 ? -11.881 -2.908 11.248 1.00 96.31 131 SER A CA 1
ATOM 1021 C C . SER A 1 131 ? -12.671 -1.598 11.178 1.00 96.31 131 SER A C 1
ATOM 1023 O O . SER A 1 131 ? -12.368 -0.723 10.367 1.00 96.31 131 SER A O 1
ATOM 1025 N N . LYS A 1 132 ? -13.665 -1.418 12.056 1.00 96.88 132 LYS A N 1
ATOM 1026 C CA . LYS A 1 132 ? -14.439 -0.174 12.139 1.00 96.88 132 LYS A CA 1
ATOM 1027 C C . LYS A 1 132 ? -13.587 0.968 12.693 1.00 96.88 132 LYS A C 1
ATOM 1029 O O . LYS A 1 132 ? -13.692 2.090 12.204 1.00 96.88 132 LYS A O 1
ATOM 1034 N N . PHE A 1 133 ? -12.754 0.691 13.695 1.00 96.62 133 PHE A N 1
ATOM 1035 C CA . PHE A 1 133 ? -11.845 1.681 14.270 1.00 96.62 133 PHE A CA 1
ATOM 1036 C C . PHE A 1 133 ? -10.799 2.162 13.253 1.00 96.62 133 PHE A C 1
ATOM 1038 O O . PHE A 1 133 ? -10.658 3.368 13.053 1.00 96.62 133 PHE A O 1
ATOM 1045 N N . LEU A 1 134 ? -10.136 1.233 12.557 1.00 96.50 134 LEU A N 1
ATOM 1046 C CA . LEU A 1 134 ? -9.150 1.534 11.514 1.00 96.50 134 LEU A CA 1
ATOM 1047 C C . LEU A 1 134 ? -9.770 2.326 10.362 1.00 96.50 134 LEU A C 1
ATOM 1049 O O . LEU A 1 134 ? -9.196 3.321 9.929 1.00 96.50 134 LEU A O 1
ATOM 1053 N N . LYS A 1 135 ? -10.987 1.967 9.934 1.00 95.50 135 LYS A N 1
ATOM 1054 C CA . LYS A 1 135 ? -11.727 2.723 8.917 1.00 95.50 135 LYS A CA 1
ATOM 1055 C C . LYS A 1 135 ? -11.925 4.192 9.309 1.00 95.50 135 LYS A C 1
ATOM 1057 O O . LYS A 1 135 ? -11.654 5.072 8.501 1.00 95.50 135 LYS A O 1
ATOM 1062 N N . LEU A 1 136 ? -12.354 4.465 10.544 1.00 96.25 136 LEU A N 1
ATOM 1063 C CA . LEU A 1 136 ? -12.573 5.837 11.022 1.00 96.25 136 LEU A CA 1
ATOM 1064 C C . LEU A 1 136 ? -11.268 6.642 11.099 1.00 96.25 136 LEU A C 1
ATOM 1066 O O . LEU A 1 136 ? -11.260 7.828 10.771 1.00 96.25 136 LEU A O 1
ATOM 1070 N N . LEU A 1 137 ? -10.163 6.010 11.511 1.00 95.31 137 LEU A N 1
ATOM 1071 C CA . LEU A 1 137 ? -8.841 6.642 11.471 1.00 95.31 137 LEU A CA 1
ATOM 1072 C C . LEU A 1 137 ? -8.425 6.965 10.034 1.00 95.31 137 LEU A C 1
ATOM 1074 O O . LEU A 1 137 ? -8.023 8.093 9.752 1.00 95.31 137 LEU A O 1
ATOM 1078 N N . LYS A 1 138 ? -8.575 5.999 9.125 1.00 92.56 138 LYS A N 1
ATOM 1079 C CA . LYS A 1 138 ? -8.232 6.150 7.712 1.00 92.56 138 LYS A CA 1
ATOM 1080 C C . LYS A 1 138 ? -9.016 7.283 7.062 1.00 92.56 138 LYS A C 1
ATOM 1082 O O . LYS A 1 138 ? -8.428 8.097 6.369 1.00 92.56 138 LYS A O 1
ATOM 1087 N N . GLU A 1 139 ? -10.315 7.386 7.331 1.00 92.38 139 GLU A N 1
ATOM 1088 C CA . GLU A 1 139 ? -11.162 8.474 6.824 1.00 92.38 139 GLU A CA 1
ATOM 1089 C C . GLU A 1 139 ? -10.755 9.846 7.382 1.00 92.38 139 GLU A C 1
ATOM 1091 O O . GLU A 1 139 ? -10.754 10.832 6.648 1.00 92.38 139 GLU A O 1
ATOM 1096 N N . ARG A 1 140 ? -10.379 9.924 8.666 1.00 92.75 140 ARG A N 1
ATOM 1097 C CA . ARG A 1 140 ? -9.962 11.181 9.309 1.00 92.75 140 ARG A CA 1
ATOM 1098 C C . ARG A 1 140 ? -8.626 11.704 8.784 1.00 92.75 140 ARG A C 1
ATOM 1100 O O . ARG A 1 140 ? -8.482 12.916 8.637 1.00 92.75 140 ARG A O 1
ATOM 1107 N N . PHE A 1 141 ? -7.661 10.812 8.565 1.00 90.94 141 PHE A N 1
ATOM 1108 C CA . PHE A 1 141 ? -6.284 11.159 8.195 1.00 90.94 141 PHE A CA 1
ATOM 1109 C C . PHE A 1 141 ? -5.957 10.887 6.723 1.00 90.94 141 PHE A C 1
ATOM 1111 O O . PHE A 1 141 ? -4.807 11.042 6.310 1.00 90.94 141 PHE A O 1
ATOM 1118 N N . ALA A 1 142 ? -6.949 10.508 5.914 1.00 86.31 142 ALA A N 1
ATOM 1119 C CA . ALA A 1 142 ? -6.789 10.419 4.472 1.00 86.31 142 ALA A CA 1
ATOM 1120 C C . ALA A 1 142 ? -6.339 11.778 3.927 1.00 86.31 142 ALA A C 1
ATOM 1122 O O . ALA A 1 142 ? -6.982 12.802 4.155 1.00 86.31 142 ALA A O 1
ATOM 1123 N N . ASP A 1 143 ? -5.242 11.781 3.174 1.00 82.75 143 ASP A N 1
ATOM 1124 C CA . ASP A 1 143 ? -4.852 12.938 2.382 1.00 82.75 143 ASP A CA 1
ATOM 1125 C C . ASP A 1 143 ? -5.513 12.821 0.997 1.00 82.75 143 ASP A C 1
ATOM 1127 O O . ASP A 1 143 ? -5.013 12.067 0.154 1.00 82.75 143 ASP A O 1
ATOM 1131 N N . PRO A 1 144 ? -6.610 13.560 0.725 1.00 78.62 144 PRO A N 1
ATOM 1132 C CA . PRO A 1 144 ? -7.332 13.467 -0.545 1.00 78.62 144 PRO A CA 1
ATOM 1133 C C . PRO A 1 144 ? -6.483 13.927 -1.736 1.00 78.62 144 PRO A C 1
ATOM 1135 O O . PRO A 1 144 ? -6.798 13.625 -2.881 1.00 78.62 144 PRO A O 1
ATOM 1138 N N . THR A 1 145 ? -5.386 14.647 -1.486 1.00 84.06 145 THR A N 1
ATOM 1139 C CA . THR A 1 145 ? -4.477 15.112 -2.537 1.00 84.06 145 THR A CA 1
ATOM 1140 C C . THR A 1 145 ? -3.354 14.121 -2.830 1.00 84.06 145 THR A C 1
ATOM 1142 O O . THR A 1 145 ? -2.594 14.339 -3.768 1.00 84.06 145 THR A O 1
ATOM 1145 N N . ARG A 1 146 ? -3.217 13.023 -2.070 1.00 84.75 146 ARG A N 1
ATOM 1146 C CA . ARG A 1 146 ? -2.108 12.063 -2.226 1.00 84.75 146 ARG A CA 1
ATOM 1147 C C . ARG A 1 146 ? -2.091 11.426 -3.618 1.00 84.75 146 ARG A C 1
ATOM 1149 O O . ARG A 1 146 ? -1.033 11.413 -4.244 1.00 84.75 146 ARG A O 1
ATOM 1156 N N . GLY A 1 147 ? -3.248 10.972 -4.107 1.00 85.88 147 GLY A N 1
ATOM 1157 C CA . GLY A 1 147 ? -3.397 10.427 -5.462 1.00 85.88 147 GLY A CA 1
ATOM 1158 C C . GLY A 1 147 ? -3.093 11.470 -6.540 1.00 85.88 147 GLY A C 1
ATOM 1159 O O . GLY A 1 147 ? -2.325 11.203 -7.461 1.00 85.88 147 GLY A O 1
ATOM 1160 N N . VAL A 1 148 ? -3.579 12.704 -6.357 1.00 89.00 148 VAL A N 1
ATOM 1161 C CA . VAL A 1 148 ? -3.304 13.830 -7.269 1.00 89.00 148 VAL A CA 1
ATOM 1162 C C . VAL A 1 148 ? -1.806 14.133 -7.335 1.00 89.00 148 VAL A C 1
ATOM 1164 O O . VAL A 1 148 ? -1.237 14.174 -8.418 1.00 89.00 148 VAL A O 1
ATOM 1167 N N . ARG A 1 149 ? -1.120 14.233 -6.191 1.00 89.31 149 ARG A N 1
ATOM 1168 C CA . ARG A 1 149 ? 0.334 14.462 -6.156 1.00 89.31 149 ARG A CA 1
ATOM 1169 C C . ARG A 1 149 ? 1.126 13.311 -6.778 1.00 89.31 149 ARG A C 1
ATOM 1171 O O . ARG A 1 149 ? 2.173 13.556 -7.372 1.00 89.31 149 ARG A O 1
ATOM 1178 N N . ALA A 1 150 ? 0.675 12.065 -6.618 1.00 91.38 150 ALA A N 1
ATOM 1179 C CA . ALA A 1 150 ? 1.295 10.917 -7.280 1.00 91.38 150 ALA A CA 1
ATOM 1180 C C . ALA A 1 150 ? 1.119 11.000 -8.805 1.00 91.38 150 ALA A C 1
ATOM 1182 O O . ALA A 1 150 ? 2.089 10.809 -9.536 1.00 91.38 150 ALA A O 1
ATOM 1183 N N . SER A 1 151 ? -0.074 11.380 -9.273 1.00 91.75 151 SER A N 1
ATOM 1184 C CA . SER A 1 151 ? -0.344 11.667 -10.685 1.00 91.75 151 SER A CA 1
ATOM 1185 C C . SER A 1 151 ? 0.559 12.780 -11.221 1.00 91.75 151 SER A C 1
ATOM 1187 O O . SER A 1 151 ? 1.215 12.587 -12.241 1.00 91.75 151 SER A O 1
ATOM 1189 N N . ASP A 1 152 ? 0.663 13.913 -10.523 1.00 91.81 152 ASP A N 1
ATOM 1190 C CA . ASP A 1 152 ? 1.500 15.048 -10.940 1.00 91.81 152 ASP A CA 1
ATOM 1191 C C . ASP A 1 152 ? 2.978 14.643 -11.063 1.00 91.81 152 ASP A C 1
ATOM 1193 O O . ASP A 1 152 ? 3.667 15.003 -12.023 1.00 91.81 152 ASP A O 1
ATOM 1197 N N . LYS A 1 153 ? 3.474 13.829 -10.121 1.00 93.56 153 LYS A N 1
ATOM 1198 C CA . LYS A 1 153 ? 4.827 13.257 -10.185 1.00 93.56 153 LYS A CA 1
ATOM 1199 C C . LYS A 1 153 ? 4.995 12.301 -11.366 1.00 93.56 153 LYS A C 1
ATOM 1201 O O . LYS A 1 153 ? 5.990 12.403 -12.074 1.00 93.56 153 LYS A O 1
ATOM 1206 N N . LEU A 1 154 ? 4.030 11.415 -11.620 1.00 94.06 154 LEU A N 1
ATOM 1207 C CA . LEU A 1 154 ? 4.059 10.510 -12.778 1.00 94.06 154 LEU A CA 1
ATOM 1208 C C . LEU A 1 154 ? 4.034 11.280 -14.103 1.00 94.06 154 LEU A C 1
ATOM 1210 O O . LEU A 1 154 ? 4.729 10.909 -15.042 1.00 94.06 154 LEU A O 1
ATOM 1214 N N . GLN A 1 155 ? 3.288 12.380 -14.186 1.00 88.44 155 GLN A N 1
ATOM 1215 C CA . GLN A 1 155 ? 3.255 13.220 -15.382 1.00 88.44 155 GLN A CA 1
ATOM 1216 C C . GLN A 1 155 ? 4.571 13.970 -15.608 1.00 88.44 155 GLN A C 1
ATOM 1218 O O . GLN A 1 155 ? 4.987 14.139 -16.752 1.00 88.44 155 GLN A O 1
ATOM 1223 N N . THR A 1 156 ? 5.257 14.387 -14.543 1.00 92.00 156 THR A N 1
ATOM 1224 C CA . THR A 1 156 ? 6.518 15.150 -14.620 1.00 92.00 156 THR A CA 1
ATOM 1225 C C . THR A 1 156 ? 7.772 14.276 -14.660 1.00 92.00 156 THR A C 1
ATOM 1227 O O . THR A 1 156 ? 8.870 14.784 -14.883 1.00 92.00 156 THR A O 1
ATOM 1230 N N . ILE A 1 157 ? 7.622 12.956 -14.533 1.00 91.19 157 ILE A N 1
ATOM 1231 C CA . ILE A 1 157 ? 8.720 11.986 -14.414 1.00 91.19 157 ILE A CA 1
ATOM 1232 C C . ILE A 1 157 ? 9.681 11.970 -15.618 1.00 91.19 157 ILE A C 1
ATOM 1234 O O . ILE A 1 157 ? 10.841 11.592 -15.490 1.00 91.19 157 ILE A O 1
ATOM 1238 N N . HIS A 1 158 ? 9.207 12.420 -16.782 1.00 82.19 158 HIS A N 1
ATOM 1239 C CA . HIS A 1 158 ? 9.989 12.537 -18.015 1.00 82.19 158 HIS A CA 1
ATOM 1240 C C . HIS A 1 158 ? 11.020 13.671 -17.980 1.00 82.19 158 HIS A C 1
ATOM 1242 O O . HIS A 1 158 ? 11.951 13.677 -18.775 1.00 82.19 158 HIS A O 1
ATOM 1248 N N . SER A 1 159 ? 10.854 14.647 -17.084 1.00 84.50 159 SER A N 1
ATOM 1249 C CA . SER A 1 159 ? 11.828 15.731 -16.908 1.00 84.50 159 SER A CA 1
ATOM 1250 C C . SER A 1 159 ? 12.997 15.326 -16.008 1.00 84.50 159 SER A C 1
ATOM 1252 O O . SER A 1 159 ? 13.958 16.079 -15.861 1.00 84.50 159 SER A O 1
ATOM 1254 N N . TRP A 1 160 ? 12.917 14.150 -15.382 1.00 84.31 160 TRP A N 1
ATOM 1255 C CA . TRP A 1 160 ? 13.947 13.641 -14.488 1.00 84.31 160 TRP A CA 1
ATOM 1256 C C . TRP A 1 160 ? 14.941 12.802 -15.290 1.00 84.31 160 TRP A C 1
ATOM 1258 O O . TRP A 1 160 ? 14.555 12.011 -16.147 1.00 84.31 160 TRP A O 1
ATOM 1268 N N . GLN A 1 161 ? 16.231 12.967 -15.006 1.00 78.12 161 GLN A N 1
ATOM 1269 C CA . GLN A 1 161 ? 17.277 12.151 -15.617 1.00 78.12 161 GLN A CA 1
ATOM 1270 C C . GLN A 1 161 ? 17.475 10.866 -14.811 1.00 78.12 161 GLN A C 1
ATOM 1272 O O . GLN A 1 161 ? 17.828 10.907 -13.629 1.00 78.12 161 GLN A O 1
ATOM 1277 N N . TRP A 1 162 ? 17.271 9.721 -15.460 1.00 85.44 162 TRP A N 1
ATOM 1278 C CA . TRP A 1 162 ? 17.390 8.402 -14.843 1.00 85.44 162 TRP A CA 1
ATOM 1279 C C . TRP A 1 162 ? 18.760 7.791 -15.118 1.00 85.44 162 TRP A C 1
ATOM 1281 O O . TRP A 1 162 ? 19.167 7.653 -16.265 1.00 85.44 162 TRP A O 1
ATOM 1291 N N . ARG A 1 163 ? 19.468 7.405 -14.050 1.00 82.44 163 ARG A N 1
ATOM 1292 C CA . ARG A 1 163 ? 20.783 6.745 -14.148 1.00 82.44 163 ARG A CA 1
ATOM 1293 C C . ARG A 1 163 ? 20.697 5.268 -14.527 1.00 82.44 163 ARG A C 1
ATOM 1295 O O . ARG A 1 163 ? 21.689 4.710 -14.971 1.00 82.44 163 ARG A O 1
ATOM 1302 N N . SER A 1 164 ? 19.552 4.638 -14.275 1.00 85.12 164 SER A N 1
ATOM 1303 C CA . SER A 1 164 ? 19.299 3.240 -14.610 1.00 85.12 164 SER A CA 1
ATOM 1304 C C . SER A 1 164 ? 17.802 2.954 -14.686 1.00 85.12 164 SER A C 1
ATOM 1306 O O . SER A 1 164 ? 16.993 3.605 -14.008 1.00 85.12 164 SER A O 1
ATOM 1308 N N . ALA A 1 165 ? 17.426 1.938 -15.456 1.00 89.31 165 ALA A N 1
ATOM 1309 C CA . ALA A 1 165 ? 16.071 1.407 -15.495 1.00 89.31 165 ALA A CA 1
ATOM 1310 C C . ALA A 1 165 ? 15.628 0.876 -14.125 1.00 89.31 165 ALA A C 1
ATOM 1312 O O . ALA A 1 165 ? 14.455 0.999 -13.767 1.00 89.31 165 ALA A O 1
ATOM 1313 N N . LYS A 1 166 ? 16.556 0.348 -13.312 1.00 92.38 166 LYS A N 1
ATOM 1314 C CA . LYS A 1 166 ? 16.253 -0.087 -11.935 1.00 92.38 166 LYS A CA 1
ATOM 1315 C C . LYS A 1 166 ? 15.776 1.068 -11.051 1.00 92.38 166 LYS A C 1
ATOM 1317 O O . LYS A 1 166 ? 14.804 0.904 -10.314 1.00 92.38 166 LYS A O 1
ATOM 1322 N N . ALA A 1 167 ? 16.441 2.222 -11.121 1.00 91.50 167 ALA A N 1
ATOM 1323 C CA . ALA A 1 167 ? 16.060 3.407 -10.351 1.00 91.50 167 ALA A CA 1
ATOM 1324 C C . ALA A 1 167 ? 14.710 3.982 -10.816 1.00 91.50 167 ALA A C 1
ATOM 1326 O O . ALA A 1 167 ? 13.859 4.319 -9.987 1.00 91.50 167 ALA A O 1
ATOM 1327 N N . LEU A 1 168 ? 14.496 4.030 -12.135 1.00 93.81 168 LEU A N 1
ATOM 1328 C CA . LEU A 1 168 ? 13.221 4.433 -12.726 1.00 93.81 168 LEU A CA 1
ATOM 1329 C C . LEU A 1 168 ? 12.075 3.529 -12.257 1.00 93.81 168 LEU A C 1
ATOM 1331 O O . LEU A 1 168 ? 11.064 4.024 -11.759 1.00 93.81 168 LEU A O 1
ATOM 1335 N N . LYS A 1 169 ? 12.252 2.206 -12.369 1.00 94.75 169 LYS A N 1
ATOM 1336 C CA . LYS A 1 169 ? 11.254 1.217 -11.950 1.00 94.75 169 LYS A CA 1
ATOM 1337 C C . LYS A 1 169 ? 10.872 1.397 -10.483 1.00 94.75 169 LYS A C 1
ATOM 1339 O O . LYS A 1 169 ? 9.690 1.477 -10.183 1.00 94.75 169 LYS A O 1
ATOM 1344 N N . GLY A 1 170 ? 11.854 1.511 -9.585 1.00 94.06 170 GLY A N 1
ATOM 1345 C CA . GLY A 1 170 ? 11.583 1.702 -8.156 1.00 94.06 170 GLY A CA 1
ATOM 1346 C C . GLY A 1 170 ? 10.734 2.946 -7.878 1.00 94.06 170 GLY A C 1
ATOM 1347 O O . GLY A 1 170 ? 9.767 2.882 -7.130 1.00 94.06 170 GLY A O 1
ATOM 1348 N N . THR A 1 171 ? 11.032 4.056 -8.557 1.00 94.44 171 THR A N 1
ATOM 1349 C CA . THR A 1 171 ? 10.262 5.297 -8.379 1.00 94.44 171 THR A CA 1
ATOM 1350 C C . THR A 1 171 ? 8.835 5.154 -8.907 1.00 94.44 171 THR A C 1
ATOM 1352 O O . THR A 1 171 ? 7.889 5.605 -8.262 1.00 94.44 171 THR A O 1
ATOM 1355 N N . ILE A 1 172 ? 8.655 4.546 -10.082 1.00 95.00 172 ILE A N 1
ATOM 1356 C CA . ILE A 1 172 ? 7.317 4.337 -10.639 1.00 95.00 172 ILE A CA 1
ATOM 1357 C C . ILE A 1 172 ? 6.512 3.382 -9.754 1.00 95.00 172 ILE A C 1
ATOM 1359 O O . ILE A 1 172 ? 5.358 3.694 -9.478 1.00 95.00 172 ILE A O 1
ATOM 1363 N N . ASP A 1 173 ? 7.113 2.292 -9.264 1.00 95.06 173 ASP A N 1
ATOM 1364 C CA . ASP A 1 173 ? 6.479 1.341 -8.339 1.00 95.06 173 ASP A CA 1
ATOM 1365 C C . ASP A 1 173 ? 5.929 2.057 -7.092 1.00 95.06 173 ASP A C 1
ATOM 1367 O O . ASP A 1 173 ? 4.762 1.880 -6.738 1.00 95.06 173 ASP A O 1
ATOM 1371 N N . ASP A 1 174 ? 6.734 2.930 -6.478 1.00 91.25 174 ASP A N 1
ATOM 1372 C CA . ASP A 1 174 ? 6.333 3.711 -5.302 1.00 91.25 174 ASP A CA 1
ATOM 1373 C C . ASP A 1 174 ? 5.159 4.660 -5.600 1.00 91.25 174 ASP A C 1
ATOM 1375 O O . ASP A 1 174 ? 4.285 4.873 -4.755 1.00 91.25 174 ASP A O 1
ATOM 1379 N N . LEU A 1 175 ? 5.122 5.243 -6.803 1.00 92.38 175 LEU A N 1
ATOM 1380 C CA . LEU A 1 175 ? 4.069 6.172 -7.215 1.00 92.38 175 LEU A CA 1
ATOM 1381 C C . LEU A 1 175 ? 2.758 5.458 -7.562 1.00 92.38 175 LEU A C 1
ATOM 1383 O O . LEU A 1 175 ? 1.693 5.969 -7.221 1.00 92.38 175 LEU A O 1
ATOM 1387 N N . VAL A 1 176 ? 2.813 4.290 -8.208 1.00 93.19 176 VAL A N 1
ATOM 1388 C CA . VAL A 1 176 ? 1.606 3.526 -8.582 1.00 93.19 176 VAL A CA 1
ATOM 1389 C C . VAL A 1 176 ? 1.029 2.713 -7.426 1.00 93.19 176 VAL A C 1
ATOM 1391 O O . VAL A 1 176 ? -0.134 2.321 -7.480 1.00 93.19 176 VAL A O 1
ATOM 1394 N N . ALA A 1 177 ? 1.799 2.490 -6.357 1.00 89.88 177 ALA A N 1
ATOM 1395 C CA . ALA A 1 177 ? 1.289 1.917 -5.113 1.00 89.88 177 ALA A CA 1
ATOM 1396 C C . ALA A 1 177 ? 0.305 2.856 -4.383 1.00 89.88 177 ALA A C 1
ATOM 1398 O O . ALA A 1 177 ? -0.465 2.408 -3.532 1.00 89.88 177 ALA A O 1
ATOM 1399 N N . VAL A 1 178 ? 0.320 4.158 -4.696 1.00 87.06 178 VAL A N 1
ATOM 1400 C CA . VAL A 1 178 ? -0.613 5.137 -4.129 1.00 87.06 178 VAL A CA 1
ATOM 1401 C C . VAL A 1 178 ? -1.982 4.986 -4.799 1.00 87.06 178 VAL A C 1
ATOM 1403 O O . VAL A 1 178 ? -2.062 5.195 -6.004 1.00 87.06 178 VAL A O 1
ATOM 1406 N N . PRO A 1 179 ? -3.073 4.694 -4.068 1.00 84.44 179 PRO A N 1
ATOM 1407 C CA . PRO A 1 179 ? -4.405 4.587 -4.662 1.00 84.44 179 PRO A CA 1
ATOM 1408 C C . PRO A 1 179 ? -4.887 5.920 -5.257 1.00 84.44 179 PRO A C 1
ATOM 1410 O O . PRO A 1 179 ? -4.376 6.991 -4.930 1.00 84.44 179 PRO A O 1
ATOM 1413 N N . ASP A 1 180 ? -5.883 5.846 -6.143 1.00 84.88 180 ASP A N 1
ATOM 1414 C CA . ASP A 1 180 ? -6.521 7.004 -6.790 1.00 84.88 180 ASP A CA 1
ATOM 1415 C C . ASP A 1 180 ? -5.552 7.926 -7.561 1.00 84.88 180 ASP A C 1
ATOM 1417 O O . ASP A 1 180 ? -5.821 9.105 -7.784 1.00 84.88 180 ASP A O 1
ATOM 1421 N N . HIS A 1 181 ? -4.422 7.377 -8.020 1.00 89.56 181 HIS A N 1
ATOM 1422 C CA . HIS A 1 181 ? -3.437 8.073 -8.855 1.00 89.56 181 HIS A CA 1
ATOM 1423 C C . HIS A 1 181 ? -3.900 8.292 -10.312 1.00 89.56 181 HIS A C 1
ATOM 1425 O O . HIS A 1 181 ? -3.236 8.984 -11.076 1.00 89.56 181 HIS A O 1
ATOM 1431 N N . GLY A 1 182 ? -5.008 7.673 -10.736 1.00 88.56 182 GLY A N 1
ATOM 1432 C CA . GLY A 1 182 ? -5.677 7.945 -12.018 1.00 88.56 182 GLY A CA 1
ATOM 1433 C C . GLY A 1 182 ? -4.975 7.456 -13.296 1.00 88.56 182 GLY A C 1
ATOM 1434 O O . GLY A 1 182 ? -5.544 7.586 -14.379 1.00 88.56 182 GLY A O 1
ATOM 1435 N N . VAL A 1 183 ? -3.776 6.869 -13.210 1.00 90.69 183 VAL A N 1
ATOM 1436 C CA . VAL A 1 183 ? -3.031 6.372 -14.384 1.00 90.69 183 VAL A CA 1
ATOM 1437 C C . VAL A 1 183 ? -3.519 4.980 -14.776 1.00 90.69 183 VAL A C 1
ATOM 1439 O O . VAL A 1 183 ? -3.536 4.051 -13.972 1.00 90.69 183 VAL A O 1
ATOM 1442 N N . THR A 1 184 ? -3.896 4.811 -16.040 1.00 92.75 184 THR A N 1
ATOM 1443 C CA . THR A 1 184 ? -4.344 3.516 -16.570 1.00 92.75 184 THR A CA 1
ATOM 1444 C C . THR A 1 184 ? -3.166 2.575 -16.852 1.00 92.75 184 THR A C 1
ATOM 1446 O O . THR A 1 184 ? -2.052 3.014 -17.138 1.00 92.75 184 THR A O 1
ATOM 1449 N N . LYS A 1 185 ? -3.409 1.254 -16.847 1.00 92.00 185 LYS A N 1
ATOM 1450 C CA . LYS A 1 185 ? -2.369 0.249 -17.153 1.00 92.00 185 LYS A CA 1
ATOM 1451 C C . LYS A 1 185 ? -1.653 0.502 -18.497 1.00 92.00 185 LYS A C 1
ATOM 1453 O O . LYS A 1 185 ? -0.427 0.431 -18.509 1.00 92.00 185 LYS A O 1
ATOM 1458 N N . PRO A 1 186 ? -2.349 0.841 -19.605 1.00 92.12 186 PRO A N 1
ATOM 1459 C CA . PRO A 1 186 ? -1.680 1.145 -20.871 1.00 92.12 186 PRO A CA 1
ATOM 1460 C C . PRO A 1 186 ? -0.862 2.442 -20.825 1.00 92.12 186 PRO A C 1
ATOM 1462 O O . PRO A 1 186 ? 0.240 2.486 -21.365 1.00 92.12 186 PRO A O 1
ATOM 1465 N N . GLN A 1 187 ? -1.362 3.484 -20.147 1.00 92.50 187 GLN A N 1
ATOM 1466 C CA . GLN A 1 187 ? -0.607 4.730 -19.964 1.00 92.50 187 GLN A CA 1
ATOM 1467 C C . GLN A 1 187 ? 0.695 4.484 -19.205 1.00 92.50 187 GLN A C 1
ATOM 1469 O O . GLN A 1 187 ? 1.709 5.078 -19.550 1.00 92.50 187 GLN A O 1
ATOM 1474 N N . LEU A 1 188 ? 0.686 3.585 -18.219 1.00 94.19 188 LEU A N 1
ATOM 1475 C CA . LEU A 1 188 ? 1.872 3.258 -17.435 1.00 94.19 188 LEU A CA 1
ATOM 1476 C C . LEU A 1 188 ? 2.962 2.562 -18.266 1.00 94.19 188 LEU A C 1
ATOM 1478 O O . LEU A 1 188 ? 4.136 2.891 -18.128 1.00 94.19 188 LEU A O 1
ATOM 1482 N N . VAL A 1 189 ? 2.577 1.646 -19.162 1.00 95.69 189 VAL A N 1
ATOM 1483 C CA . VAL A 1 189 ? 3.506 1.004 -20.113 1.00 95.69 189 VAL A CA 1
ATOM 1484 C C . VAL A 1 189 ? 4.158 2.052 -21.011 1.00 95.69 189 VAL A C 1
ATOM 1486 O O . VAL A 1 189 ? 5.380 2.094 -21.130 1.00 95.69 189 VAL A O 1
ATOM 1489 N N . GLN A 1 190 ? 3.344 2.918 -21.619 1.00 93.81 190 GLN A N 1
ATOM 1490 C CA . GLN A 1 190 ? 3.832 3.948 -22.538 1.00 93.81 190 GLN A CA 1
ATOM 1491 C C . GLN A 1 190 ? 4.681 5.004 -21.820 1.00 93.81 190 GLN A C 1
ATOM 1493 O O . GLN A 1 190 ? 5.676 5.474 -22.368 1.00 93.81 190 GLN A O 1
ATOM 1498 N N . LEU A 1 191 ? 4.322 5.350 -20.580 1.00 93.56 191 LEU A N 1
ATOM 1499 C CA . LEU A 1 191 ? 5.107 6.238 -19.729 1.00 93.56 191 LEU A CA 1
ATOM 1500 C C . LEU A 1 191 ? 6.480 5.635 -19.428 1.00 93.56 191 LEU A C 1
ATOM 1502 O O . LEU A 1 191 ? 7.483 6.305 -19.635 1.00 93.56 191 LEU A O 1
ATOM 1506 N N . PHE A 1 192 ? 6.534 4.375 -18.988 1.00 94.69 192 PHE A N 1
ATOM 1507 C CA . PHE A 1 192 ? 7.799 3.705 -18.690 1.00 94.69 192 PHE A CA 1
ATOM 1508 C C . PHE A 1 192 ? 8.700 3.623 -19.925 1.00 94.69 192 PHE A C 1
ATOM 1510 O O . PHE A 1 192 ? 9.860 4.018 -19.852 1.00 94.69 192 PHE A O 1
ATOM 1517 N N . TYR A 1 193 ? 8.149 3.200 -21.070 1.00 93.31 193 TYR A N 1
ATOM 1518 C CA . TYR A 1 193 ? 8.888 3.146 -22.333 1.00 93.31 193 TYR A CA 1
ATOM 1519 C C . TYR A 1 193 ? 9.458 4.512 -22.738 1.00 93.31 193 TYR A C 1
ATOM 1521 O O . TYR A 1 193 ? 10.585 4.586 -23.200 1.00 93.31 193 TYR A O 1
ATOM 1529 N N . ARG A 1 194 ? 8.702 5.603 -22.560 1.00 91.00 194 ARG A N 1
ATOM 1530 C CA . ARG A 1 194 ? 9.154 6.954 -22.931 1.00 91.00 194 ARG A CA 1
ATOM 1531 C C . ARG A 1 194 ? 10.282 7.480 -22.036 1.00 91.00 194 ARG A C 1
ATOM 1533 O O . ARG A 1 194 ? 11.029 8.353 -22.464 1.00 91.00 194 ARG A O 1
ATOM 1540 N N . VAL A 1 195 ? 10.320 7.044 -20.781 1.00 92.19 195 VAL A N 1
ATOM 1541 C CA . VAL A 1 195 ? 11.152 7.644 -19.725 1.00 92.19 195 VAL A CA 1
ATOM 1542 C C . VAL A 1 195 ? 12.406 6.811 -19.441 1.00 92.19 195 VAL A C 1
ATOM 1544 O O . VAL A 1 195 ? 13.349 7.308 -18.824 1.00 92.19 195 VAL A O 1
ATOM 1547 N N . MET A 1 196 ? 12.433 5.547 -19.869 1.00 89.44 196 MET A N 1
ATOM 1548 C CA . MET A 1 196 ? 13.599 4.683 -19.698 1.00 89.44 196 MET A CA 1
ATOM 1549 C C . MET A 1 196 ? 14.826 5.214 -20.460 1.00 89.44 196 MET A C 1
ATOM 1551 O O . MET A 1 196 ? 14.674 5.985 -21.405 1.00 89.44 196 MET A O 1
ATOM 1555 N N . PRO A 1 197 ? 16.052 4.837 -20.049 1.00 85.00 197 PRO A N 1
ATOM 1556 C CA . PRO A 1 197 ? 17.267 5.276 -20.729 1.00 85.00 197 PRO A CA 1
ATOM 1557 C C . PRO A 1 197 ? 17.224 5.015 -22.241 1.00 85.00 197 PRO A C 1
ATOM 1559 O O . PRO A 1 197 ? 16.870 3.918 -22.675 1.00 85.00 197 PRO A O 1
ATOM 1562 N N . GLU A 1 198 ? 17.639 6.004 -23.039 1.00 80.81 198 GLU A N 1
ATOM 1563 C CA . GLU A 1 198 ? 17.530 5.964 -24.508 1.00 80.81 198 GLU A CA 1
ATOM 1564 C C . GLU A 1 198 ? 18.246 4.760 -25.134 1.00 80.81 198 GLU A C 1
ATOM 1566 O O . GLU A 1 198 ? 17.755 4.191 -26.109 1.00 80.81 198 GLU A O 1
ATOM 1571 N N . ALA A 1 199 ? 19.353 4.312 -24.532 1.00 79.94 199 ALA A N 1
ATOM 1572 C CA . ALA A 1 199 ? 20.092 3.120 -24.953 1.00 79.94 199 ALA A CA 1
ATOM 1573 C C . ALA A 1 199 ? 19.223 1.846 -24.985 1.00 79.94 199 ALA A C 1
ATOM 1575 O O . ALA A 1 199 ? 19.502 0.914 -25.734 1.00 79.94 199 ALA A O 1
ATOM 1576 N N . LEU A 1 200 ? 18.141 1.806 -24.202 1.00 85.50 200 LEU A N 1
ATOM 1577 C CA . LEU A 1 200 ? 17.239 0.660 -24.100 1.00 85.50 200 LEU A CA 1
ATOM 1578 C C . LEU A 1 200 ? 16.055 0.748 -25.078 1.00 85.50 200 LEU A C 1
ATOM 1580 O O . LEU A 1 200 ? 15.368 -0.250 -25.292 1.00 85.50 200 LEU A O 1
ATOM 1584 N N . HIS A 1 201 ? 15.801 1.905 -25.702 1.00 83.62 201 HIS A N 1
ATOM 1585 C CA . HIS A 1 201 ? 14.631 2.106 -26.568 1.00 83.62 201 HIS A CA 1
ATOM 1586 C C . HIS A 1 201 ? 14.590 1.128 -27.744 1.00 83.62 201 HIS A C 1
ATOM 1588 O O . HIS A 1 201 ? 13.557 0.503 -27.983 1.00 83.62 201 HIS A O 1
ATOM 1594 N N . GLY A 1 202 ? 15.717 0.948 -28.439 1.00 80.31 202 GLY A N 1
ATOM 1595 C CA . GLY A 1 202 ? 15.793 0.071 -29.611 1.00 80.31 202 GLY A CA 1
ATOM 1596 C C . GLY A 1 202 ? 15.433 -1.384 -29.300 1.00 80.31 202 GLY A C 1
ATOM 1597 O O . GLY A 1 202 ? 14.747 -2.029 -30.085 1.00 80.31 202 GLY A O 1
ATOM 1598 N N . HIS A 1 203 ? 15.820 -1.878 -28.123 1.00 84.94 203 HIS A N 1
ATOM 1599 C CA . HIS A 1 203 ? 15.581 -3.266 -27.719 1.00 84.94 203 HIS A CA 1
ATOM 1600 C C . HIS A 1 203 ? 14.139 -3.539 -27.281 1.00 84.94 203 HIS A C 1
ATOM 1602 O O . HIS A 1 203 ? 13.663 -4.668 -27.381 1.00 84.94 203 HIS A O 1
ATOM 1608 N N . PHE A 1 204 ? 13.436 -2.520 -26.784 1.00 90.12 204 PHE A N 1
ATOM 1609 C CA . PHE A 1 204 ? 12.142 -2.694 -26.120 1.00 90.12 204 PHE A CA 1
ATOM 1610 C C . PHE A 1 204 ? 10.967 -2.023 -26.840 1.00 90.12 204 PHE A C 1
ATOM 1612 O O . PHE A 1 204 ? 9.843 -2.090 -26.337 1.00 90.12 204 PHE A O 1
ATOM 1619 N N . PHE A 1 205 ? 11.179 -1.426 -28.018 1.00 88.38 205 PHE A N 1
ATOM 1620 C CA . PHE A 1 205 ? 10.112 -0.779 -28.787 1.00 88.38 205 PHE A CA 1
ATOM 1621 C C . PHE A 1 205 ? 8.977 -1.746 -29.129 1.00 88.38 205 PHE A C 1
ATOM 1623 O O . PHE A 1 205 ? 7.861 -1.552 -28.644 1.00 88.38 205 PHE A O 1
ATOM 1630 N N . ASP A 1 206 ? 9.251 -2.825 -29.866 1.00 88.31 206 ASP A N 1
ATOM 1631 C CA . ASP A 1 206 ? 8.216 -3.779 -30.294 1.00 88.31 206 ASP A CA 1
ATOM 1632 C C . ASP A 1 206 ? 7.467 -4.378 -29.100 1.00 88.31 206 ASP A C 1
ATOM 1634 O O . ASP A 1 206 ? 6.243 -4.526 -29.105 1.00 88.31 206 ASP A O 1
ATOM 1638 N N . LYS A 1 207 ? 8.201 -4.637 -28.015 1.00 89.50 207 LYS A N 1
ATOM 1639 C CA . LYS A 1 207 ? 7.641 -5.179 -26.782 1.00 89.50 207 LYS A CA 1
ATOM 1640 C C . LYS A 1 207 ? 6.723 -4.195 -26.063 1.00 89.50 207 LYS A C 1
ATOM 1642 O O . LYS A 1 207 ? 5.682 -4.597 -25.550 1.00 89.50 207 LYS A O 1
ATOM 1647 N N . SER A 1 208 ? 7.065 -2.908 -26.056 1.00 89.62 208 SER A N 1
ATOM 1648 C CA . SER A 1 208 ? 6.209 -1.854 -25.496 1.00 89.62 208 SER A CA 1
ATOM 1649 C C . SER A 1 208 ? 4.885 -1.692 -26.255 1.00 89.62 208 SER A C 1
ATOM 1651 O O . SER A 1 208 ? 3.898 -1.239 -25.674 1.00 89.62 208 SER A O 1
ATOM 1653 N N . GLN A 1 209 ? 4.859 -2.074 -27.538 1.00 90.62 209 GLN A N 1
ATOM 1654 C CA . GLN A 1 209 ? 3.682 -2.006 -28.408 1.00 90.62 209 GLN A CA 1
ATOM 1655 C C . GLN A 1 209 ? 2.858 -3.302 -28.412 1.00 90.62 209 GLN A C 1
ATOM 1657 O O . GLN A 1 209 ? 1.750 -3.331 -28.950 1.00 90.62 209 GLN A O 1
ATOM 1662 N N . GLN A 1 210 ? 3.370 -4.380 -27.813 1.00 91.56 210 GLN A N 1
ATOM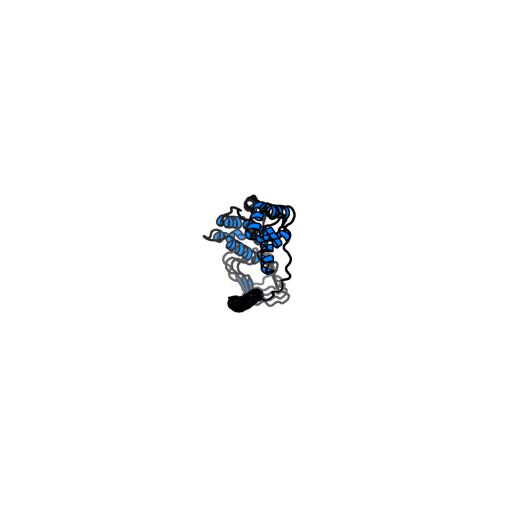 1663 C CA . GLN A 1 210 ? 2.703 -5.675 -27.811 1.00 91.56 210 GLN A CA 1
ATOM 1664 C C . GLN A 1 210 ? 1.341 -5.602 -27.103 1.00 91.56 210 GLN A C 1
ATOM 1666 O O . GLN A 1 210 ? 1.219 -5.148 -25.964 1.00 91.56 210 GLN A O 1
ATOM 1671 N N . ALA A 1 211 ? 0.296 -6.113 -27.758 1.00 90.00 211 ALA A N 1
ATOM 1672 C CA . ALA A 1 211 ? -1.032 -6.182 -27.163 1.00 90.00 211 ALA A CA 1
ATOM 1673 C C . ALA A 1 211 ? -1.014 -7.029 -25.877 1.00 90.00 211 ALA A C 1
ATOM 1675 O O . ALA A 1 211 ? -0.564 -8.173 -25.873 1.00 90.00 211 ALA A O 1
ATOM 1676 N N . GLY A 1 212 ? -1.523 -6.462 -24.782 1.00 90.75 212 GLY A N 1
ATOM 1677 C CA . GLY A 1 212 ? -1.591 -7.139 -23.484 1.00 90.75 212 GLY A CA 1
ATOM 1678 C C . GLY A 1 212 ? -0.312 -7.072 -22.645 1.00 90.75 212 GLY A C 1
ATOM 1679 O O . GLY A 1 212 ? -0.309 -7.616 -21.540 1.00 90.75 212 GLY A O 1
ATOM 1680 N N . ILE A 1 213 ? 0.744 -6.389 -23.107 1.00 94.00 213 ILE A N 1
ATOM 1681 C CA . ILE A 1 213 ? 1.921 -6.137 -22.271 1.00 94.00 213 ILE A CA 1
ATOM 1682 C C . ILE A 1 213 ? 1.530 -5.331 -21.026 1.00 94.00 213 ILE A C 1
ATOM 1684 O O . ILE A 1 213 ? 0.696 -4.422 -21.070 1.00 94.00 213 ILE A O 1
ATOM 1688 N N . THR A 1 214 ? 2.138 -5.671 -19.892 1.00 96.12 214 THR A N 1
ATOM 1689 C CA . THR A 1 214 ? 1.955 -4.951 -18.631 1.00 96.12 214 THR A CA 1
ATOM 1690 C C . THR A 1 214 ? 3.235 -4.228 -18.245 1.00 96.12 214 THR A C 1
ATOM 1692 O O . THR A 1 214 ? 4.337 -4.640 -18.610 1.00 96.12 214 THR A O 1
ATOM 1695 N N . TYR A 1 215 ? 3.086 -3.158 -17.465 1.00 95.62 215 TYR A N 1
ATOM 1696 C CA . TYR A 1 215 ? 4.218 -2.431 -16.896 1.00 95.62 215 TYR A CA 1
ATOM 1697 C C . TYR A 1 215 ? 5.145 -3.362 -16.101 1.00 95.62 215 TYR A C 1
ATOM 1699 O O . TYR A 1 215 ? 6.359 -3.311 -16.273 1.00 95.62 215 TYR A O 1
ATOM 1707 N N . ASP A 1 216 ? 4.582 -4.259 -15.289 1.00 95.00 216 ASP A N 1
ATOM 1708 C CA . ASP A 1 216 ? 5.350 -5.218 -14.491 1.00 95.00 216 ASP A CA 1
ATOM 1709 C C . ASP A 1 216 ? 6.211 -6.146 -15.352 1.00 95.00 216 ASP A C 1
ATOM 1711 O O . ASP A 1 216 ? 7.366 -6.396 -15.018 1.00 95.00 216 ASP A O 1
ATOM 1715 N N . ALA A 1 217 ? 5.666 -6.648 -16.464 1.00 95.44 217 ALA A N 1
ATOM 1716 C CA . ALA A 1 217 ? 6.407 -7.508 -17.380 1.00 95.44 217 ALA A CA 1
ATOM 1717 C C . ALA A 1 217 ? 7.525 -6.731 -18.090 1.00 95.44 217 ALA A C 1
ATOM 1719 O O . ALA A 1 217 ? 8.683 -7.141 -18.043 1.00 95.44 217 ALA A O 1
ATOM 1720 N N . LEU A 1 218 ? 7.191 -5.580 -18.685 1.00 95.81 218 LEU A N 1
ATOM 1721 C CA . LEU A 1 218 ? 8.152 -4.754 -19.416 1.00 95.81 218 LEU A CA 1
ATOM 1722 C C . LEU A 1 218 ? 9.295 -4.286 -18.506 1.00 95.81 218 LEU A C 1
ATOM 1724 O O . LEU A 1 218 ? 10.463 -4.495 -18.815 1.00 95.81 218 LEU A O 1
ATOM 1728 N N . SER A 1 219 ? 8.968 -3.697 -17.356 1.00 95.81 219 SER A N 1
ATOM 1729 C CA . SER A 1 219 ? 9.963 -3.122 -16.446 1.00 95.81 219 SER A CA 1
ATOM 1730 C C . SER A 1 219 ? 10.918 -4.164 -15.863 1.00 95.81 219 SER A C 1
ATOM 1732 O O . SER A 1 219 ? 12.108 -3.886 -15.728 1.00 95.81 219 SER A O 1
ATOM 1734 N N . ARG A 1 220 ? 10.444 -5.377 -15.545 1.00 95.38 220 ARG A N 1
ATOM 1735 C CA . ARG A 1 220 ? 11.309 -6.466 -15.055 1.00 95.38 220 ARG A CA 1
ATOM 1736 C C . ARG A 1 220 ? 12.332 -6.891 -16.097 1.00 95.38 220 ARG A C 1
ATOM 1738 O O . ARG A 1 220 ? 13.492 -7.097 -15.753 1.00 95.38 220 ARG A O 1
ATOM 1745 N N . GLU A 1 221 ? 11.910 -7.018 -17.348 1.00 92.50 221 GLU A N 1
ATOM 1746 C CA . GLU A 1 221 ? 12.804 -7.422 -18.428 1.00 92.50 221 GLU A CA 1
ATOM 1747 C C . GLU A 1 221 ? 13.819 -6.343 -18.781 1.00 92.50 221 GLU A C 1
ATOM 1749 O O . GLU A 1 221 ? 14.990 -6.663 -18.952 1.00 92.50 221 GLU A O 1
ATOM 1754 N N . VAL A 1 222 ? 13.402 -5.075 -18.807 1.00 92.19 222 VAL A N 1
ATOM 1755 C CA . VAL A 1 222 ? 14.310 -3.941 -19.029 1.00 92.19 222 VAL A CA 1
ATOM 1756 C C . VAL A 1 222 ? 15.390 -3.889 -17.947 1.00 92.19 222 VAL A C 1
ATOM 1758 O O . VAL A 1 222 ? 16.570 -3.783 -18.265 1.00 92.19 222 VAL A O 1
ATOM 1761 N N . VAL A 1 223 ? 15.013 -4.033 -16.670 1.00 92.19 223 VAL A N 1
ATOM 1762 C CA . VAL A 1 223 ? 15.976 -4.058 -15.554 1.00 92.19 223 VAL A CA 1
ATOM 1763 C C . VAL A 1 223 ? 16.926 -5.250 -15.655 1.00 92.19 223 VAL A C 1
ATOM 1765 O O . VAL A 1 223 ? 18.121 -5.115 -15.398 1.00 92.19 223 VAL A O 1
ATOM 1768 N N . LEU A 1 224 ? 16.410 -6.424 -16.022 1.00 88.44 224 LEU A N 1
ATOM 1769 C CA . LEU A 1 224 ? 17.228 -7.622 -16.179 1.00 88.44 224 LEU A CA 1
ATOM 1770 C C . LEU A 1 224 ? 18.197 -7.493 -17.359 1.00 88.44 224 LEU A C 1
ATOM 1772 O O . LEU A 1 224 ? 19.352 -7.890 -17.232 1.00 88.44 224 LEU A O 1
ATOM 1776 N N . TYR A 1 225 ? 17.751 -6.918 -18.471 1.00 86.31 225 TYR A N 1
ATOM 1777 C CA . TYR A 1 225 ? 18.590 -6.646 -19.631 1.00 86.31 225 TYR A CA 1
ATOM 1778 C C . TYR A 1 225 ? 19.718 -5.676 -19.281 1.00 86.31 225 TYR A C 1
ATOM 1780 O O . TYR A 1 225 ? 20.879 -6.039 -19.422 1.00 86.31 225 TYR A O 1
ATOM 1788 N N . GLU A 1 226 ? 19.390 -4.515 -18.707 1.00 81.31 226 GLU A N 1
ATOM 1789 C CA . GLU A 1 226 ? 20.373 -3.509 -18.283 1.00 81.31 226 GLU A CA 1
ATOM 1790 C C . GLU A 1 226 ? 21.402 -4.085 -17.296 1.00 81.31 226 GLU A C 1
ATOM 1792 O O . GLU A 1 226 ? 22.585 -3.774 -17.375 1.00 81.31 226 GLU A O 1
ATOM 1797 N N . SER A 1 227 ? 20.978 -4.975 -16.389 1.00 78.38 227 SER A N 1
ATOM 1798 C CA . SER A 1 227 ? 21.898 -5.631 -15.450 1.00 78.38 227 SER A CA 1
ATOM 1799 C C . SER A 1 227 ? 22.875 -6.607 -16.112 1.00 78.38 227 SER A C 1
ATOM 1801 O O . SER A 1 227 ? 23.949 -6.848 -15.569 1.00 78.38 227 SER A O 1
ATOM 1803 N N . LYS A 1 228 ? 22.497 -7.183 -17.260 1.00 70.31 228 LYS A N 1
ATOM 1804 C CA . LYS A 1 228 ? 23.311 -8.141 -18.021 1.00 70.31 228 LYS A CA 1
ATOM 1805 C C . LYS A 1 228 ? 24.167 -7.469 -19.091 1.00 70.31 228 LYS A C 1
ATOM 1807 O O . LYS A 1 228 ? 25.177 -8.040 -19.476 1.00 70.31 228 LYS A O 1
ATOM 1812 N N . SER A 1 229 ? 23.764 -6.291 -19.559 1.00 61.09 229 SER A N 1
ATOM 1813 C CA . SER A 1 229 ? 24.451 -5.512 -20.591 1.00 61.09 229 SER A CA 1
ATOM 1814 C C . SER A 1 229 ? 25.390 -4.444 -20.016 1.00 61.09 229 SER A C 1
ATOM 1816 O O . SER A 1 229 ? 25.750 -3.513 -20.728 1.00 61.09 229 SER A O 1
ATOM 1818 N N . MET A 1 230 ? 25.743 -4.509 -18.726 1.00 53.38 230 MET A N 1
ATOM 1819 C CA . MET A 1 230 ? 26.786 -3.641 -18.169 1.00 53.38 230 MET A CA 1
ATOM 1820 C C . MET A 1 230 ? 28.133 -4.017 -18.808 1.00 53.38 230 MET A C 1
ATOM 1822 O O . MET A 1 230 ? 28.437 -5.213 -18.860 1.00 53.38 230 MET A O 1
ATOM 1826 N N . PRO A 1 231 ? 28.932 -3.043 -19.280 1.00 51.06 231 PRO A N 1
ATOM 1827 C CA . PRO A 1 231 ? 30.205 -3.342 -19.912 1.00 51.06 231 PRO A CA 1
ATOM 1828 C C . PRO A 1 231 ? 31.147 -4.057 -18.941 1.00 51.06 231 PRO A C 1
ATOM 1830 O O . PRO A 1 231 ? 31.245 -3.695 -17.766 1.00 51.06 231 PRO A O 1
ATOM 1833 N N . VAL A 1 232 ? 31.838 -5.085 -19.435 1.00 50.12 232 VAL A N 1
ATOM 1834 C CA . VAL A 1 232 ? 32.990 -5.655 -18.732 1.00 50.12 232 VAL A CA 1
ATOM 1835 C C . VAL A 1 232 ? 34.158 -4.702 -18.981 1.00 50.12 232 VAL A C 1
ATOM 1837 O O . VAL A 1 232 ? 34.602 -4.556 -20.120 1.00 50.12 232 VAL A O 1
ATOM 1840 N N . ASP A 1 233 ? 34.608 -4.012 -17.926 1.00 45.97 233 ASP A N 1
ATOM 1841 C CA . ASP A 1 233 ? 35.637 -2.963 -18.021 1.00 45.97 233 ASP A CA 1
ATOM 1842 C C . ASP A 1 233 ? 36.964 -3.487 -18.587 1.00 45.97 233 ASP A C 1
ATOM 1844 O O . ASP A 1 233 ? 37.606 -2.800 -19.380 1.00 45.97 233 ASP A O 1
ATOM 1848 N N . SER A 1 234 ? 37.364 -4.703 -18.213 1.00 46.41 234 SER A N 1
ATOM 1849 C CA . SER A 1 234 ? 38.510 -5.387 -18.804 1.00 46.41 234 SER A CA 1
ATOM 1850 C C . SER A 1 234 ? 38.431 -6.898 -18.600 1.00 46.41 234 SER A C 1
ATOM 1852 O O . SER A 1 234 ? 38.061 -7.378 -17.524 1.00 46.41 234 SER A O 1
ATOM 1854 N N . VAL A 1 235 ? 38.807 -7.653 -19.629 1.00 54.81 235 VAL A N 1
ATOM 1855 C CA . VAL A 1 235 ? 39.117 -9.084 -19.519 1.00 54.81 235 VAL A CA 1
ATOM 1856 C C . VAL A 1 235 ? 40.634 -9.216 -19.625 1.00 54.81 235 VAL A C 1
ATOM 1858 O O . VAL A 1 235 ? 41.192 -8.913 -20.672 1.00 54.81 235 VAL A O 1
ATOM 1861 N N . ASP A 1 236 ? 41.293 -9.608 -18.531 1.00 53.97 236 ASP A N 1
ATOM 1862 C CA . ASP A 1 236 ? 42.749 -9.812 -18.470 1.00 53.97 236 ASP A CA 1
ATOM 1863 C C . ASP A 1 236 ? 43.058 -11.308 -18.363 1.00 53.97 236 ASP A C 1
ATOM 1865 O O . ASP A 1 236 ? 42.618 -11.995 -17.430 1.00 53.97 236 ASP A O 1
ATOM 1869 N N . HIS A 1 237 ? 43.826 -11.810 -19.324 1.00 59.78 237 HIS A N 1
ATOM 1870 C CA . HIS A 1 237 ? 44.422 -13.133 -19.262 1.00 59.78 237 HIS A CA 1
ATOM 1871 C C . HIS A 1 237 ? 45.871 -13.013 -18.780 1.00 59.78 237 HIS A C 1
ATOM 1873 O O . HIS A 1 237 ? 46.760 -12.584 -19.516 1.00 59.78 237 HIS A O 1
ATOM 1879 N N . GLY A 1 238 ? 46.108 -13.433 -17.532 1.00 49.56 238 GLY A N 1
ATOM 1880 C CA . GLY A 1 238 ? 47.415 -13.349 -16.879 1.00 49.56 238 GLY A CA 1
ATOM 1881 C C . GLY A 1 238 ? 48.556 -14.064 -17.625 1.00 49.56 238 GLY A C 1
ATOM 1882 O O . GLY A 1 238 ? 48.351 -14.876 -18.523 1.00 49.56 238 GLY A O 1
ATOM 1883 N N . TYR A 1 239 ? 49.791 -13.764 -17.217 1.00 49.38 239 TYR A N 1
ATOM 1884 C CA . TYR A 1 239 ? 51.041 -14.229 -17.840 1.00 49.38 239 TYR A CA 1
ATOM 1885 C C . TYR A 1 239 ? 51.043 -15.735 -18.182 1.00 49.38 239 TYR A C 1
ATOM 1887 O O . TYR A 1 239 ? 50.958 -16.573 -17.282 1.00 49.38 239 TYR A O 1
ATOM 1895 N N . GLY A 1 240 ? 51.192 -16.078 -19.468 1.00 56.31 240 GLY A N 1
ATOM 1896 C CA . GLY A 1 240 ? 51.254 -17.466 -19.948 1.00 56.31 240 GLY A CA 1
ATOM 1897 C C . GLY A 1 240 ? 49.945 -18.262 -19.856 1.00 56.31 240 GLY A C 1
ATOM 1898 O O . GLY A 1 240 ? 49.996 -19.491 -19.819 1.00 56.31 240 GLY A O 1
ATOM 1899 N N . ALA A 1 241 ? 48.789 -17.596 -19.775 1.00 61.16 241 ALA A N 1
ATOM 1900 C CA . ALA A 1 241 ? 47.491 -18.265 -19.781 1.00 61.16 241 ALA A CA 1
ATOM 1901 C C . ALA A 1 241 ? 47.274 -19.069 -21.076 1.00 61.16 241 ALA A C 1
ATOM 1903 O O . ALA A 1 241 ? 47.499 -18.560 -22.173 1.00 61.16 241 ALA A O 1
ATOM 1904 N N . GLN A 1 242 ? 46.804 -20.308 -20.928 1.00 63.72 242 GLN A N 1
ATOM 1905 C CA . GLN A 1 242 ? 46.248 -21.109 -22.018 1.00 63.72 242 GLN A CA 1
ATOM 1906 C C . GLN A 1 242 ? 44.729 -21.079 -21.882 1.00 63.72 242 GLN A C 1
ATOM 1908 O O . GLN A 1 242 ? 44.198 -21.433 -20.825 1.00 63.72 242 GLN A O 1
ATOM 1913 N N . VAL A 1 243 ? 44.048 -20.582 -22.909 1.00 59.19 243 VAL A N 1
ATOM 1914 C CA . VAL A 1 243 ? 42.598 -20.406 -22.924 1.00 59.19 243 VAL A CA 1
ATOM 1915 C C . VAL A 1 243 ? 42.041 -21.137 -24.136 1.00 59.19 243 VAL A C 1
ATOM 1917 O O . VAL A 1 243 ? 42.215 -20.691 -25.264 1.00 59.19 243 VAL A O 1
ATOM 1920 N N . ASP A 1 244 ? 41.353 -22.248 -23.890 1.00 53.44 244 ASP A N 1
ATOM 1921 C CA . ASP A 1 244 ? 40.781 -23.075 -24.959 1.00 53.44 244 ASP A CA 1
ATOM 1922 C C . ASP A 1 244 ? 39.741 -22.297 -25.793 1.00 53.44 244 ASP A C 1
ATOM 1924 O O . ASP A 1 244 ? 39.662 -22.463 -27.003 1.00 53.44 244 ASP A O 1
ATOM 1928 N N . SER A 1 245 ? 38.941 -21.428 -25.166 1.00 54.44 245 SER A N 1
ATOM 1929 C CA . SER A 1 245 ? 37.937 -20.621 -25.873 1.00 54.44 245 SER A CA 1
ATOM 1930 C C . SER A 1 245 ? 37.525 -19.378 -25.081 1.00 54.44 245 SER A C 1
ATOM 1932 O O . SER A 1 245 ? 37.249 -19.473 -23.880 1.00 54.44 245 SER A O 1
ATOM 1934 N N . VAL A 1 246 ? 37.401 -18.230 -25.750 1.00 60.53 246 VAL A N 1
ATOM 1935 C CA . VAL A 1 246 ? 36.788 -17.010 -25.198 1.00 60.53 246 VAL A CA 1
ATOM 1936 C C . VAL A 1 246 ? 35.462 -16.752 -25.906 1.00 60.53 246 VAL A C 1
ATOM 1938 O O . VAL A 1 246 ? 35.448 -16.383 -27.074 1.00 60.53 246 VAL A O 1
ATOM 1941 N N . GLU A 1 247 ? 34.345 -16.920 -25.196 1.00 56.66 247 GLU A N 1
ATOM 1942 C CA . GLU A 1 247 ? 33.005 -16.678 -25.740 1.00 56.66 247 GLU A CA 1
ATOM 1943 C C . GLU A 1 247 ? 32.412 -15.370 -25.201 1.00 56.66 247 GLU A C 1
ATOM 1945 O O . GLU A 1 247 ? 32.203 -15.199 -23.994 1.00 56.66 247 GLU A O 1
ATOM 1950 N N . HIS A 1 248 ? 32.059 -14.456 -26.103 1.00 62.69 248 HIS A N 1
ATOM 1951 C CA . HIS A 1 248 ? 31.271 -13.273 -25.778 1.00 62.69 248 HIS A CA 1
ATOM 1952 C C . HIS A 1 248 ? 29.801 -13.510 -26.134 1.00 62.69 248 HIS A C 1
ATOM 1954 O O . HIS A 1 248 ? 29.440 -13.671 -27.300 1.00 62.69 248 HIS A O 1
ATOM 1960 N N . GLY A 1 249 ? 28.938 -13.524 -25.114 1.00 48.69 249 GLY A N 1
ATOM 1961 C CA . GLY A 1 249 ? 27.499 -13.737 -25.281 1.00 48.69 249 GLY A CA 1
ATOM 1962 C C . GLY A 1 249 ? 26.803 -12.665 -26.134 1.00 48.69 249 GLY A C 1
ATOM 1963 O O . GLY A 1 249 ? 27.331 -11.582 -26.374 1.00 48.69 249 GLY A O 1
ATOM 1964 N N . TYR A 1 250 ? 25.577 -12.968 -26.567 1.00 45.03 250 TYR A N 1
ATOM 1965 C CA . TYR A 1 250 ? 24.733 -12.093 -27.393 1.00 45.03 250 TYR A CA 1
ATOM 1966 C C . TYR A 1 250 ? 24.674 -10.646 -26.862 1.00 45.03 250 TYR A C 1
ATOM 1968 O O . TYR A 1 250 ? 24.217 -10.420 -25.739 1.00 45.03 250 TYR A O 1
ATOM 1976 N N . GLY A 1 251 ? 25.100 -9.674 -27.680 1.00 53.31 251 GLY A N 1
ATOM 1977 C CA . GLY A 1 251 ? 25.083 -8.245 -27.338 1.00 53.31 251 GLY A CA 1
ATOM 1978 C C . GLY A 1 251 ? 26.061 -7.809 -26.238 1.00 53.31 251 GLY A C 1
ATOM 1979 O O . GLY A 1 251 ? 25.843 -6.764 -25.625 1.00 53.31 251 GLY A O 1
ATOM 1980 N N . ALA A 1 252 ? 27.101 -8.596 -25.946 1.00 58.16 252 ALA A N 1
ATOM 1981 C CA . ALA A 1 252 ? 28.131 -8.213 -24.982 1.00 58.16 252 ALA A CA 1
ATOM 1982 C C . ALA A 1 252 ? 28.851 -6.920 -25.404 1.00 58.16 252 ALA A C 1
ATOM 1984 O O . ALA A 1 252 ? 29.195 -6.755 -26.574 1.00 58.16 252 ALA A O 1
ATOM 1985 N N . GLN A 1 253 ? 29.105 -6.034 -24.437 1.00 57.72 253 GLN A N 1
ATOM 1986 C CA . GLN A 1 253 ? 29.929 -4.834 -24.604 1.00 57.72 253 GLN A CA 1
ATOM 1987 C C . GLN A 1 253 ? 31.194 -4.982 -23.752 1.00 57.72 253 GLN A C 1
ATOM 1989 O O . GLN A 1 253 ? 31.103 -5.153 -22.533 1.00 57.72 253 GLN A O 1
ATOM 1994 N N . VAL A 1 254 ? 32.366 -4.968 -24.387 1.00 58.03 254 VAL A N 1
ATOM 1995 C CA . VAL A 1 254 ? 33.665 -5.145 -23.719 1.00 58.03 254 VAL A CA 1
ATOM 1996 C C . VAL A 1 254 ? 34.583 -3.983 -24.079 1.00 58.03 254 VAL A C 1
ATOM 1998 O O . VAL A 1 254 ? 34.883 -3.762 -25.248 1.00 58.03 254 VAL A O 1
ATOM 2001 N N . ASN A 1 255 ? 35.047 -3.242 -23.073 1.00 56.28 255 ASN A N 1
ATOM 2002 C CA . ASN A 1 255 ? 35.852 -2.037 -23.304 1.00 56.28 255 ASN A CA 1
ATOM 2003 C C . ASN A 1 255 ? 37.302 -2.377 -23.695 1.00 56.28 255 ASN A C 1
ATOM 2005 O O . ASN A 1 255 ? 37.917 -1.687 -24.507 1.00 56.28 255 ASN A O 1
ATOM 2009 N N . SER A 1 256 ? 37.874 -3.424 -23.092 1.00 53.84 256 SER A N 1
ATOM 2010 C CA . SER A 1 256 ? 39.216 -3.902 -23.426 1.00 53.84 256 SER A CA 1
ATOM 2011 C C . SER A 1 256 ? 39.380 -5.394 -23.139 1.00 53.84 256 SER A C 1
ATOM 2013 O O . SER A 1 256 ? 38.927 -5.892 -22.102 1.00 53.84 256 SER A O 1
ATOM 2015 N N . VAL A 1 257 ? 40.049 -6.098 -24.049 1.00 62.00 257 VAL A N 1
ATOM 2016 C CA . VAL A 1 257 ? 40.556 -7.460 -23.845 1.00 62.00 257 VAL A CA 1
ATOM 2017 C C . VAL A 1 257 ? 42.080 -7.407 -23.916 1.00 62.00 257 VAL A C 1
ATOM 2019 O O . VAL A 1 257 ? 42.618 -7.043 -24.958 1.00 62.00 257 VAL A O 1
ATOM 2022 N N . ASP A 1 258 ? 42.763 -7.765 -22.826 1.00 63.34 258 ASP A N 1
ATOM 2023 C CA . ASP A 1 258 ? 44.228 -7.821 -22.759 1.00 63.34 258 ASP A CA 1
ATOM 2024 C C . ASP A 1 258 ? 44.693 -9.276 -22.642 1.00 63.34 258 ASP A C 1
ATOM 2026 O O . ASP A 1 258 ? 44.325 -10.020 -21.724 1.00 63.34 258 ASP A O 1
ATOM 2030 N N . HIS A 1 259 ? 45.516 -9.686 -23.601 1.00 65.62 259 HIS A N 1
ATOM 2031 C CA . HIS A 1 259 ? 46.216 -10.955 -23.562 1.00 65.62 259 HIS A CA 1
ATOM 2032 C C . HIS A 1 259 ? 47.638 -10.720 -23.064 1.00 65.62 259 HIS A C 1
ATOM 2034 O O . HIS A 1 259 ? 48.485 -10.214 -23.807 1.00 65.62 259 HIS A O 1
ATOM 2040 N N . GLY A 1 260 ? 47.918 -11.142 -21.828 1.00 57.38 260 GLY A N 1
ATOM 2041 C CA . GLY A 1 260 ? 49.235 -11.043 -21.213 1.00 57.38 260 GLY A CA 1
ATOM 2042 C C . GLY A 1 260 ? 50.341 -11.774 -21.989 1.00 57.38 260 GLY A C 1
ATOM 2043 O O . GLY A 1 260 ? 50.112 -12.582 -22.888 1.00 57.38 260 GLY A O 1
ATOM 2044 N N . TYR A 1 261 ? 51.594 -11.480 -21.637 1.00 51.19 261 TYR A N 1
ATOM 2045 C CA . TYR A 1 261 ? 52.788 -12.015 -22.306 1.00 51.19 261 TYR A CA 1
ATOM 2046 C C . TYR A 1 261 ? 52.742 -13.550 -22.460 1.00 51.19 261 TYR A C 1
ATOM 2048 O O . TYR A 1 261 ? 52.632 -14.276 -21.468 1.00 51.19 261 TYR A O 1
ATOM 2056 N N . GLY A 1 262 ? 52.869 -14.033 -23.701 1.00 60.03 262 GLY A N 1
ATOM 2057 C CA . GLY A 1 262 ? 52.879 -15.464 -24.029 1.00 60.03 262 GLY A CA 1
ATOM 2058 C C . GLY A 1 262 ? 51.540 -16.196 -23.871 1.00 60.03 262 GLY A C 1
ATOM 2059 O O . GLY A 1 262 ? 51.555 -17.422 -23.796 1.00 60.03 262 GLY A O 1
ATOM 2060 N N . ALA A 1 263 ? 50.412 -15.482 -23.782 1.00 65.94 263 ALA A N 1
ATOM 2061 C CA . ALA A 1 263 ? 49.089 -16.103 -23.761 1.00 65.94 263 ALA A CA 1
ATOM 2062 C C . ALA A 1 263 ? 48.808 -16.876 -25.063 1.00 65.94 263 ALA A C 1
ATOM 2064 O O . ALA A 1 263 ? 49.145 -16.409 -26.153 1.00 65.94 263 ALA A O 1
ATOM 2065 N N . GLN A 1 264 ? 48.180 -18.044 -24.939 1.00 61.75 264 GLN A N 1
ATOM 2066 C CA . GLN A 1 264 ? 47.723 -18.867 -26.059 1.00 61.75 264 GLN A CA 1
ATOM 2067 C C . GLN A 1 264 ? 46.204 -19.003 -25.979 1.00 61.75 264 GLN A C 1
ATOM 2069 O O . GLN A 1 264 ? 45.684 -19.417 -24.941 1.00 61.75 264 GLN A O 1
ATOM 2074 N N . VAL A 1 265 ? 45.508 -18.620 -27.046 1.00 62.84 265 VAL A N 1
ATOM 2075 C CA . VAL A 1 265 ? 44.049 -18.699 -27.147 1.00 62.84 265 VAL A CA 1
ATOM 2076 C C . VAL A 1 265 ? 43.677 -19.476 -28.403 1.00 62.84 265 VAL A C 1
ATOM 2078 O O . VAL A 1 265 ? 43.992 -19.041 -29.510 1.00 62.84 265 VAL A O 1
ATOM 2081 N N . ASP A 1 266 ? 43.012 -20.617 -28.249 1.00 60.38 266 ASP A N 1
ATOM 2082 C CA . ASP A 1 266 ? 42.727 -21.487 -29.396 1.00 60.38 266 ASP A CA 1
ATOM 2083 C C . ASP A 1 266 ? 41.573 -20.919 -30.250 1.00 60.38 266 ASP A C 1
ATOM 2085 O O . ASP A 1 266 ? 41.676 -20.857 -31.483 1.00 60.38 266 ASP A O 1
ATOM 2089 N N . SER A 1 267 ? 40.500 -20.426 -29.615 1.00 57.81 267 SER A N 1
ATOM 2090 C CA . SER A 1 267 ? 39.406 -19.721 -30.300 1.00 57.81 267 SER A CA 1
ATOM 2091 C C . SER A 1 267 ? 38.844 -18.518 -29.532 1.00 57.81 267 SER A C 1
ATOM 2093 O O . SER A 1 267 ? 38.767 -18.505 -28.301 1.00 57.81 267 SER A O 1
ATOM 2095 N N . VAL A 1 268 ? 38.419 -17.489 -30.271 1.00 63.47 268 VAL A N 1
ATOM 2096 C CA . VAL A 1 268 ? 37.641 -16.355 -29.746 1.00 63.47 268 VAL A CA 1
ATOM 2097 C C . VAL A 1 268 ? 36.363 -16.204 -30.562 1.00 63.47 268 VAL A C 1
ATOM 2099 O O . VAL A 1 268 ? 36.427 -15.895 -31.753 1.00 63.47 268 VAL A O 1
ATOM 2102 N N . ASP A 1 269 ? 35.220 -16.359 -29.895 1.00 61.94 269 ASP A N 1
ATOM 2103 C CA . ASP A 1 269 ? 33.894 -16.317 -30.504 1.00 61.94 269 ASP A CA 1
ATOM 2104 C C . ASP A 1 269 ? 33.112 -15.097 -30.018 1.00 61.94 269 ASP A C 1
ATOM 2106 O O . ASP A 1 269 ? 32.850 -14.906 -28.824 1.00 61.94 269 ASP A O 1
ATOM 2110 N N . HIS A 1 270 ? 32.676 -14.276 -30.971 1.00 62.22 270 HIS A N 1
ATOM 2111 C CA . HIS A 1 270 ? 31.795 -13.146 -30.700 1.00 62.22 270 HIS A CA 1
ATOM 2112 C C . HIS A 1 270 ? 30.368 -13.457 -31.151 1.00 62.22 270 HIS A C 1
ATOM 2114 O O . HIS A 1 270 ? 30.093 -13.547 -32.351 1.00 62.22 270 HIS A O 1
ATOM 2120 N N . GLY A 1 271 ? 29.447 -13.563 -30.189 1.00 53.81 271 GLY A N 1
ATOM 2121 C CA . GLY A 1 271 ? 28.023 -13.717 -30.464 1.00 53.81 271 GLY A CA 1
ATOM 2122 C C . GLY A 1 271 ? 27.421 -12.504 -31.185 1.00 53.81 271 GLY A C 1
ATOM 2123 O O . GLY A 1 271 ? 27.951 -11.391 -31.147 1.00 53.81 271 GLY A O 1
ATOM 2124 N N . TYR A 1 272 ? 26.274 -12.716 -31.835 1.00 47.12 272 TYR A N 1
ATOM 2125 C CA . TYR A 1 272 ? 25.564 -11.703 -32.629 1.00 47.12 272 TYR A CA 1
ATOM 2126 C C . TYR A 1 272 ? 25.448 -10.340 -31.914 1.00 47.12 272 TYR A C 1
ATOM 2128 O O . TYR A 1 272 ? 24.919 -10.241 -30.801 1.00 47.12 272 TYR A O 1
ATOM 2136 N N . GLY A 1 273 ? 25.923 -9.282 -32.583 1.00 54.72 273 GLY A N 1
ATOM 2137 C CA . GLY A 1 273 ? 25.860 -7.898 -32.100 1.00 54.72 273 GLY A CA 1
ATOM 2138 C C . GLY A 1 273 ? 26.816 -7.535 -30.956 1.00 54.72 273 GLY A C 1
ATOM 2139 O O . GLY A 1 273 ? 26.609 -6.496 -30.333 1.00 54.72 273 GLY A O 1
ATOM 2140 N N . ALA A 1 274 ? 27.824 -8.360 -30.651 1.00 57.97 274 ALA A N 1
ATOM 2141 C CA . ALA A 1 274 ? 28.856 -8.014 -29.673 1.00 57.97 274 ALA A CA 1
ATOM 2142 C C . ALA A 1 274 ? 29.688 -6.792 -30.116 1.00 57.97 274 ALA A C 1
ATOM 2144 O O . ALA A 1 274 ? 30.013 -6.636 -31.295 1.00 57.97 274 ALA A O 1
ATOM 2145 N N . GLN A 1 275 ? 30.049 -5.934 -29.164 1.00 57.91 275 GLN A N 1
ATOM 2146 C CA . GLN A 1 275 ? 30.874 -4.746 -29.383 1.00 57.91 275 GLN A CA 1
ATOM 2147 C C . GLN A 1 275 ? 32.115 -4.815 -28.489 1.00 57.91 275 GLN A C 1
ATOM 2149 O O . GLN A 1 275 ? 31.992 -4.988 -27.275 1.00 57.91 275 GLN A O 1
ATOM 2154 N N . VAL A 1 276 ? 33.297 -4.702 -29.093 1.00 57.59 276 VAL A N 1
ATOM 2155 C CA . VAL A 1 276 ? 34.585 -4.705 -28.394 1.00 57.59 276 VAL A CA 1
ATOM 2156 C C . VAL A 1 276 ? 35.389 -3.481 -28.816 1.00 57.59 276 VAL A C 1
ATOM 2158 O O . VAL A 1 276 ? 35.746 -3.342 -29.983 1.00 57.59 276 VAL A O 1
ATOM 2161 N N . ASP A 1 277 ? 35.690 -2.588 -27.879 1.00 56.84 277 ASP A N 1
ATOM 2162 C CA . ASP A 1 277 ? 36.322 -1.313 -28.231 1.00 56.84 277 ASP A CA 1
ATOM 2163 C C . ASP A 1 277 ? 37.818 -1.494 -28.553 1.00 56.84 277 ASP A C 1
ATOM 2165 O O . ASP A 1 277 ? 38.295 -1.013 -29.582 1.00 56.84 277 ASP A O 1
ATOM 2169 N N . ASN A 1 278 ? 38.563 -2.225 -27.713 1.00 55.03 278 ASN A N 1
ATOM 2170 C CA . ASN A 1 278 ? 39.984 -2.516 -27.937 1.00 55.03 278 ASN A CA 1
ATOM 2171 C C . ASN A 1 278 ? 40.334 -3.978 -27.621 1.00 55.03 278 ASN A C 1
ATOM 2173 O O . ASN A 1 278 ? 39.878 -4.539 -26.623 1.00 55.03 278 ASN A O 1
ATOM 2177 N N . VAL A 1 279 ? 41.194 -4.572 -28.448 1.00 60.62 279 VAL A N 1
ATOM 2178 C CA . VAL A 1 279 ? 41.844 -5.863 -28.179 1.00 60.62 279 VAL A CA 1
ATOM 2179 C C . VAL A 1 279 ? 43.357 -5.676 -28.255 1.00 60.62 279 VAL A C 1
ATOM 2181 O O . VAL A 1 279 ? 43.880 -5.338 -29.320 1.00 60.62 279 VAL A O 1
ATOM 2184 N N . ASP A 1 280 ? 44.045 -5.916 -27.141 1.00 59.50 280 ASP A N 1
ATOM 2185 C CA . ASP A 1 280 ? 45.492 -5.773 -27.001 1.00 59.50 280 ASP A CA 1
ATOM 2186 C C . ASP A 1 280 ? 46.156 -7.152 -26.875 1.00 59.50 280 ASP A C 1
ATOM 2188 O O . ASP A 1 280 ? 45.887 -7.936 -25.963 1.00 59.50 280 ASP A O 1
ATOM 2192 N N . HIS A 1 281 ? 47.072 -7.455 -27.796 1.00 61.41 281 HIS A N 1
ATOM 2193 C CA . HIS A 1 281 ? 47.911 -8.649 -27.732 1.00 61.41 281 HIS A CA 1
ATOM 2194 C C . HIS A 1 281 ? 49.321 -8.273 -27.272 1.00 61.41 281 HIS A C 1
ATOM 2196 O O . HIS A 1 281 ? 50.074 -7.628 -28.009 1.00 61.41 281 HIS A O 1
ATOM 2202 N N . CYS A 1 282 ? 49.735 -8.700 -26.076 1.00 56.84 282 CYS A N 1
ATOM 2203 C CA . CYS A 1 282 ? 51.103 -8.485 -25.609 1.00 56.84 282 CYS A CA 1
ATOM 2204 C C . CYS A 1 282 ? 52.133 -9.352 -26.372 1.00 56.84 282 CYS A C 1
ATOM 2206 O O . CYS A 1 282 ? 51.812 -10.225 -27.179 1.00 56.84 282 CYS A O 1
ATOM 2208 N N . TYR A 1 283 ? 53.424 -9.093 -26.136 1.00 49.41 283 TYR A N 1
ATOM 2209 C CA . TYR A 1 283 ? 54.544 -9.767 -26.810 1.00 49.41 283 TYR A CA 1
ATOM 2210 C C . TYR A 1 283 ? 54.431 -11.305 -26.748 1.00 49.41 283 TYR A C 1
ATOM 2212 O O . TYR A 1 283 ? 54.369 -11.888 -25.664 1.00 49.41 283 TYR A O 1
ATOM 2220 N N . GLY A 1 284 ? 54.445 -11.956 -27.917 1.00 55.97 284 GLY A N 1
ATOM 2221 C CA . GLY A 1 284 ? 54.401 -13.417 -28.047 1.00 55.97 284 GLY A CA 1
ATOM 2222 C C . GLY A 1 284 ? 53.031 -14.078 -27.844 1.00 55.97 284 GLY A C 1
ATOM 2223 O O . GLY A 1 284 ? 52.999 -15.298 -27.722 1.00 55.97 284 GLY A O 1
ATOM 2224 N N . ALA A 1 285 ? 51.930 -13.318 -27.794 1.00 59.91 285 ALA A N 1
ATOM 2225 C CA . ALA A 1 285 ? 50.583 -13.888 -27.749 1.00 59.91 285 ALA A CA 1
ATOM 2226 C C . ALA A 1 285 ? 50.241 -14.657 -29.044 1.00 59.91 285 ALA A C 1
ATOM 2228 O O . ALA A 1 285 ? 50.593 -14.225 -30.147 1.00 59.91 285 ALA A O 1
ATOM 2229 N N . GLN A 1 286 ? 49.557 -15.791 -28.919 1.00 59.19 286 GLN A N 1
ATOM 2230 C CA . GLN A 1 286 ? 49.125 -16.622 -30.044 1.00 59.19 286 GLN A CA 1
ATOM 2231 C C . GLN A 1 286 ? 47.611 -16.811 -29.984 1.00 59.19 286 GLN A C 1
ATOM 2233 O O . GLN A 1 286 ? 47.094 -17.240 -28.957 1.00 59.19 286 GLN A O 1
ATOM 2238 N N . VAL A 1 287 ? 46.920 -16.478 -31.074 1.00 58.41 287 VAL A N 1
ATOM 2239 C CA . VAL A 1 287 ? 45.481 -16.712 -31.227 1.00 58.41 287 VAL A CA 1
ATOM 2240 C C . VAL A 1 287 ? 45.256 -17.530 -32.494 1.00 58.41 287 VAL A C 1
ATOM 2242 O O . VAL A 1 287 ? 45.577 -17.073 -33.594 1.00 58.41 287 VAL A O 1
ATOM 2245 N N . ASP A 1 288 ? 44.745 -18.750 -32.356 1.00 56.84 288 ASP A N 1
ATOM 2246 C CA . ASP A 1 288 ? 44.660 -19.671 -33.491 1.00 56.84 288 ASP A CA 1
ATOM 2247 C C . ASP A 1 288 ? 43.459 -19.387 -34.397 1.00 56.84 288 ASP A C 1
ATOM 2249 O O . ASP A 1 288 ? 43.608 -19.371 -35.622 1.00 56.84 288 ASP A O 1
ATOM 2253 N N . SER A 1 289 ? 42.296 -19.080 -33.824 1.00 53.94 289 SER A N 1
ATOM 2254 C CA . SER A 1 289 ? 41.094 -18.742 -34.590 1.00 53.94 289 SER A CA 1
ATOM 2255 C C . SER A 1 289 ? 40.280 -17.626 -33.939 1.00 53.94 289 SER A C 1
ATOM 2257 O O . SER A 1 289 ? 40.158 -17.547 -32.718 1.00 53.94 289 SER A O 1
ATOM 2259 N N . VAL A 1 290 ? 39.726 -16.739 -34.767 1.00 56.75 290 VAL A N 1
ATOM 2260 C CA . VAL A 1 290 ? 38.744 -15.735 -34.334 1.00 56.75 290 VAL A CA 1
ATOM 2261 C C . VAL A 1 290 ? 37.536 -15.826 -35.252 1.00 56.75 290 VAL A C 1
ATOM 2263 O O . VAL A 1 290 ? 37.650 -15.552 -36.455 1.00 56.75 290 VAL A O 1
ATOM 2266 N N . ASP A 1 291 ? 36.395 -16.186 -34.670 1.00 55.66 291 ASP A N 1
ATOM 2267 C CA . ASP A 1 291 ? 35.129 -16.327 -35.370 1.00 55.66 291 ASP A CA 1
ATOM 2268 C C . ASP A 1 291 ? 34.129 -15.240 -34.954 1.00 55.66 291 ASP A C 1
ATOM 2270 O O . ASP A 1 291 ? 34.024 -14.768 -33.815 1.00 55.66 291 ASP A O 1
ATOM 2274 N N . HIS A 1 292 ? 33.392 -14.787 -35.962 1.00 54.19 292 HIS A N 1
ATOM 2275 C CA . HIS A 1 292 ? 32.446 -13.691 -35.863 1.00 54.19 292 HIS A CA 1
ATOM 2276 C C . HIS A 1 292 ? 31.109 -14.139 -36.447 1.00 54.19 292 HIS A C 1
ATOM 2278 O O . HIS A 1 292 ? 31.029 -14.458 -37.638 1.00 54.19 292 HIS A O 1
ATOM 2284 N N . ASP A 1 293 ? 30.050 -14.087 -35.639 1.00 48.56 293 ASP A N 1
ATOM 2285 C CA . ASP A 1 293 ? 28.681 -14.130 -36.152 1.00 48.56 293 ASP A CA 1
ATOM 2286 C C . ASP A 1 293 ? 28.335 -12.824 -36.904 1.00 48.56 293 ASP A C 1
ATOM 2288 O O . ASP A 1 293 ? 29.178 -11.956 -37.128 1.00 48.56 293 ASP A O 1
ATOM 2292 N N . TYR A 1 294 ? 27.093 -12.650 -37.362 1.00 44.62 294 TYR A N 1
ATOM 2293 C CA . TYR A 1 294 ? 26.686 -11.426 -38.063 1.00 44.62 294 TYR A CA 1
ATOM 2294 C C . TYR A 1 294 ? 26.697 -10.196 -37.126 1.00 44.62 294 TYR A C 1
ATOM 2296 O O . TYR A 1 294 ? 26.063 -10.197 -36.071 1.00 44.62 294 TYR A O 1
ATOM 2304 N N . GLY A 1 295 ? 27.355 -9.110 -37.547 1.00 45.72 295 GLY A N 1
ATOM 2305 C CA . GLY A 1 295 ? 27.271 -7.792 -36.902 1.00 45.72 295 GLY A CA 1
ATOM 2306 C C . GLY A 1 295 ? 28.183 -7.445 -35.706 1.00 45.72 295 GLY A C 1
ATOM 2307 O O . GLY A 1 295 ? 27.886 -6.414 -35.099 1.00 45.72 295 GLY A O 1
ATOM 2308 N N . PRO A 1 296 ? 29.249 -8.186 -35.332 1.00 52.41 296 PRO A N 1
ATOM 2309 C CA . PRO A 1 296 ? 30.153 -7.723 -34.289 1.00 52.41 296 PRO A CA 1
ATOM 2310 C C . PRO A 1 296 ? 30.935 -6.487 -34.746 1.00 52.41 296 PRO A C 1
ATOM 2312 O O . PRO A 1 296 ? 31.276 -6.338 -35.926 1.00 52.41 296 PRO A O 1
ATOM 2315 N N . GLN A 1 297 ? 31.208 -5.589 -33.800 1.00 54.72 297 GLN A N 1
ATOM 2316 C CA . GLN A 1 297 ? 31.987 -4.372 -34.020 1.00 54.72 297 GLN A CA 1
ATOM 2317 C C . GLN A 1 297 ? 33.228 -4.413 -33.133 1.00 54.72 297 GLN A C 1
ATOM 2319 O O . GLN A 1 297 ? 33.100 -4.433 -31.914 1.00 54.72 297 GLN A O 1
ATOM 2324 N N . VAL A 1 298 ? 34.407 -4.449 -33.757 1.00 54.59 298 VAL A N 1
ATOM 2325 C CA . VAL A 1 298 ? 35.695 -4.303 -33.071 1.00 54.59 298 VAL A CA 1
ATOM 2326 C C . VAL A 1 298 ? 36.346 -3.020 -33.566 1.00 54.59 298 VAL A C 1
ATOM 2328 O O . VAL A 1 298 ? 36.583 -2.897 -34.772 1.00 54.59 298 VAL A O 1
ATOM 2331 N N . ASP A 1 299 ? 36.598 -2.069 -32.669 1.00 50.66 299 ASP A N 1
ATOM 2332 C CA . ASP A 1 299 ? 37.030 -0.724 -33.064 1.00 50.66 299 ASP A CA 1
ATOM 2333 C C . ASP A 1 299 ? 38.550 -0.632 -33.281 1.00 50.66 299 ASP A C 1
ATOM 2335 O O . ASP A 1 299 ? 38.977 -0.093 -34.308 1.00 50.66 299 ASP A O 1
ATOM 2339 N N . ASN A 1 300 ? 39.376 -1.206 -32.392 1.00 51.03 300 ASN A N 1
ATOM 2340 C CA . ASN A 1 300 ? 40.831 -1.313 -32.579 1.00 51.03 300 ASN A CA 1
ATOM 2341 C C . AS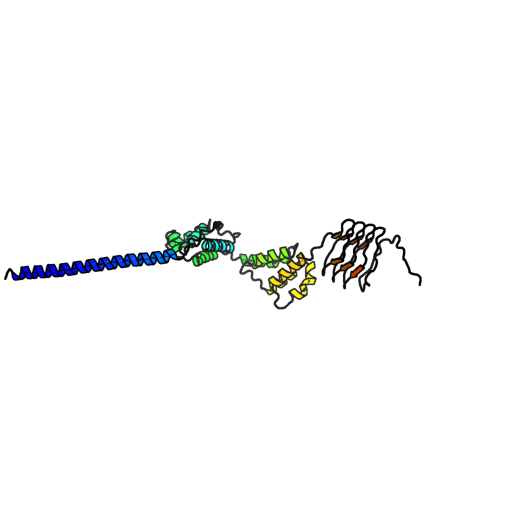N A 1 300 ? 41.395 -2.673 -32.145 1.00 51.03 300 ASN A C 1
ATOM 2343 O O . ASN A 1 300 ? 40.954 -3.272 -31.167 1.00 51.03 300 ASN A O 1
ATOM 2347 N N . VAL A 1 301 ? 42.438 -3.119 -32.851 1.00 55.94 301 VAL A N 1
ATOM 2348 C CA . VAL A 1 301 ? 43.237 -4.297 -32.488 1.00 55.94 301 VAL A CA 1
ATOM 2349 C C . VAL A 1 301 ? 44.714 -3.920 -32.534 1.00 55.94 301 VAL A C 1
ATOM 2351 O O . VAL A 1 301 ? 45.233 -3.614 -33.615 1.00 55.94 301 VAL A O 1
ATOM 2354 N N . ASP A 1 302 ? 45.393 -3.973 -31.390 1.00 56.62 302 ASP A N 1
ATOM 2355 C CA . ASP A 1 302 ? 46.817 -3.668 -31.263 1.00 56.62 302 ASP A CA 1
ATOM 2356 C C . ASP A 1 302 ? 47.627 -4.941 -30.987 1.00 56.62 302 ASP A C 1
ATOM 2358 O O . ASP A 1 302 ? 47.389 -5.704 -30.054 1.00 56.62 302 ASP A O 1
ATOM 2362 N N . ASN A 1 303 ? 48.620 -5.186 -31.846 1.00 57.84 303 ASN A N 1
ATOM 2363 C CA . ASN A 1 303 ? 49.471 -6.370 -31.783 1.00 57.84 303 ASN A CA 1
ATOM 2364 C C . ASN A 1 303 ? 50.889 -6.005 -31.338 1.00 57.84 303 ASN A C 1
ATOM 2366 O O . ASN A 1 303 ? 51.607 -5.265 -32.019 1.00 57.84 303 ASN A O 1
ATOM 2370 N N . GLY A 1 304 ? 51.324 -6.590 -30.226 1.00 54.09 304 GLY A N 1
ATOM 2371 C CA . GLY A 1 304 ? 52.704 -6.568 -29.770 1.00 54.09 304 GLY A CA 1
ATOM 2372 C C . GLY A 1 304 ? 53.644 -7.319 -30.718 1.00 54.09 304 GLY A C 1
ATOM 2373 O O . GLY A 1 304 ? 53.247 -8.157 -31.531 1.00 54.09 304 GLY A O 1
ATOM 2374 N N . TYR A 1 305 ? 54.943 -7.030 -30.621 1.00 45.19 305 TYR A N 1
ATOM 2375 C CA . TYR A 1 305 ? 55.959 -7.731 -31.411 1.00 45.19 305 TYR A CA 1
ATOM 2376 C C . TYR A 1 305 ? 55.895 -9.250 -31.167 1.00 45.19 305 TYR A C 1
ATOM 2378 O O . TYR A 1 305 ? 55.977 -9.702 -30.030 1.00 45.19 305 TYR A O 1
ATOM 2386 N N . GLY A 1 306 ? 55.791 -10.035 -32.244 1.00 52.34 306 GLY A N 1
ATOM 2387 C CA . GLY A 1 306 ? 55.762 -11.500 -32.170 1.00 52.34 306 GLY A CA 1
ATOM 2388 C C . GLY A 1 306 ? 54.382 -12.121 -31.940 1.00 52.34 306 GLY A C 1
ATOM 2389 O O . GLY A 1 306 ? 54.327 -13.339 -31.823 1.00 52.34 306 GLY A O 1
ATOM 2390 N N . ALA A 1 307 ? 53.303 -11.329 -31.907 1.00 53.53 307 ALA A N 1
ATOM 2391 C CA . ALA A 1 307 ? 51.942 -11.861 -31.898 1.00 53.53 307 ALA A CA 1
ATOM 2392 C C . ALA A 1 307 ? 51.626 -12.621 -33.203 1.00 53.53 307 ALA A C 1
ATOM 2394 O O . ALA A 1 307 ? 52.044 -12.197 -34.290 1.00 53.53 307 ALA A O 1
ATOM 2395 N N . GLN A 1 308 ? 50.921 -13.752 -33.104 1.00 58.03 308 GLN A N 1
ATOM 2396 C CA . GLN A 1 308 ? 50.562 -14.601 -34.246 1.00 58.03 308 GLN A CA 1
ATOM 2397 C C . GLN A 1 308 ? 49.054 -14.870 -34.272 1.00 58.03 308 GLN A C 1
ATOM 2399 O O . GLN A 1 308 ? 48.492 -15.281 -33.264 1.00 58.03 308 GLN A O 1
ATOM 2404 N N . LEU A 1 309 ? 48.437 -14.656 -35.441 1.00 54.47 309 LEU A N 1
ATOM 2405 C CA . LEU A 1 309 ? 47.050 -15.013 -35.744 1.00 54.47 309 LEU A CA 1
ATOM 2406 C C . LEU A 1 309 ? 47.050 -16.037 -36.889 1.00 54.47 309 LEU A C 1
ATOM 2408 O O . LEU A 1 309 ? 47.605 -15.734 -37.954 1.00 54.47 309 LEU A O 1
ATOM 2412 N N . SER A 1 310 ? 46.484 -17.226 -36.671 1.00 48.91 310 SER A N 1
ATOM 2413 C CA . SER A 1 310 ? 46.598 -18.350 -37.616 1.00 48.91 310 SER A CA 1
ATOM 2414 C C . SER A 1 310 ? 45.490 -18.358 -38.684 1.00 48.91 310 SER A C 1
ATOM 2416 O O . SER A 1 310 ? 45.814 -18.488 -39.866 1.00 48.91 310 SER A O 1
ATOM 2418 N N . ASP A 1 311 ? 44.222 -18.135 -38.314 1.00 50.03 311 ASP A N 1
ATOM 2419 C CA . ASP A 1 311 ? 43.091 -18.029 -39.250 1.00 50.03 311 ASP A CA 1
ATOM 2420 C C . ASP A 1 311 ? 42.086 -16.933 -38.831 1.00 50.03 311 ASP A C 1
ATOM 2422 O O . ASP A 1 311 ? 41.657 -16.857 -37.682 1.00 50.03 311 ASP A O 1
ATOM 2426 N N . ALA A 1 312 ? 41.691 -16.078 -39.783 1.00 50.28 312 ALA A N 1
ATOM 2427 C CA . ALA A 1 312 ? 40.660 -15.054 -39.588 1.00 50.28 312 ALA A CA 1
ATOM 2428 C C . ALA A 1 312 ? 39.412 -15.409 -40.408 1.00 50.28 312 ALA A C 1
ATOM 2430 O O . ALA A 1 312 ? 39.464 -15.429 -41.647 1.00 50.28 312 ALA A O 1
ATOM 2431 N N . GLY A 1 313 ? 38.285 -15.658 -39.736 1.00 42.75 313 GLY A N 1
ATOM 2432 C CA . GLY A 1 313 ? 36.996 -15.917 -40.376 1.00 42.75 313 GLY A CA 1
ATOM 2433 C C . GLY A 1 313 ? 36.586 -14.803 -41.355 1.00 42.75 313 GLY A C 1
ATOM 2434 O O . GLY A 1 313 ? 36.825 -13.610 -41.155 1.00 42.75 313 GLY A O 1
ATOM 2435 N N . ARG A 1 314 ? 35.988 -15.184 -42.490 1.00 40.69 314 ARG A N 1
ATOM 2436 C CA . ARG A 1 314 ? 35.741 -14.294 -43.638 1.00 40.69 314 ARG A CA 1
ATOM 2437 C C . ARG A 1 314 ? 34.591 -13.301 -43.352 1.00 40.69 314 ARG A C 1
ATOM 2439 O O . ARG A 1 314 ? 33.430 -13.643 -43.554 1.00 40.69 314 ARG A O 1
ATOM 2446 N N . GLN A 1 315 ? 34.913 -12.056 -42.977 1.00 42.28 315 GLN A N 1
ATOM 2447 C CA . GLN A 1 315 ? 33.953 -10.951 -42.777 1.00 42.28 315 GLN A CA 1
ATOM 2448 C C . GLN A 1 315 ? 33.094 -10.680 -44.032 1.00 42.28 315 GLN A C 1
ATOM 2450 O O . GLN A 1 315 ? 33.619 -10.382 -45.110 1.00 42.28 315 GLN A O 1
ATOM 2455 N N . ARG A 1 316 ? 31.761 -10.709 -43.897 1.00 35.38 316 ARG A N 1
ATOM 2456 C CA . ARG A 1 316 ? 30.841 -10.059 -44.845 1.00 35.38 316 ARG A CA 1
ATOM 2457 C C . ARG A 1 316 ? 30.146 -8.893 -44.139 1.00 35.38 316 ARG A C 1
ATOM 2459 O O . ARG A 1 316 ? 29.317 -9.110 -43.271 1.00 35.38 316 ARG A O 1
ATOM 2466 N N . GLU A 1 317 ? 30.497 -7.683 -44.580 1.00 36.84 317 GLU A N 1
ATOM 2467 C CA . GLU A 1 317 ? 29.853 -6.391 -44.282 1.00 36.84 317 GLU A CA 1
ATOM 2468 C C . GLU A 1 317 ? 30.072 -5.785 -42.877 1.00 36.84 317 GLU A C 1
ATOM 2470 O O . GLU A 1 317 ? 29.182 -5.774 -42.036 1.00 36.84 317 GLU A O 1
ATOM 2475 N N . SER A 1 318 ? 31.214 -5.118 -42.672 1.00 34.53 318 SER A N 1
ATOM 2476 C CA . SER A 1 318 ? 31.348 -4.031 -41.685 1.00 34.53 318 SER A CA 1
ATOM 2477 C C . SER A 1 318 ? 32.320 -2.944 -42.180 1.00 34.53 318 SER A C 1
ATOM 2479 O O . SER A 1 318 ? 33.172 -3.168 -43.044 1.00 34.53 318 SER A O 1
ATOM 2481 N N . ARG A 1 319 ? 32.094 -1.697 -41.745 1.00 35.28 319 ARG A N 1
ATOM 2482 C CA . ARG A 1 319 ? 32.735 -0.484 -42.282 1.00 35.28 319 ARG A CA 1
ATOM 2483 C C . ARG A 1 319 ? 34.186 -0.341 -41.799 1.00 35.28 319 ARG A C 1
ATOM 2485 O O . ARG A 1 319 ? 34.417 -0.198 -40.613 1.00 35.28 319 ARG A O 1
ATOM 2492 N N . LEU A 1 320 ? 35.102 -0.215 -42.768 1.00 31.25 320 LEU A N 1
ATOM 2493 C CA . LEU A 1 320 ? 36.409 0.465 -42.702 1.00 31.25 320 LEU A CA 1
ATOM 2494 C C . LEU A 1 320 ? 37.370 0.049 -41.567 1.00 31.25 320 LEU A C 1
ATOM 2496 O O . LEU A 1 320 ? 37.558 0.771 -40.596 1.00 31.25 320 LEU A O 1
ATOM 2500 N N . TRP A 1 321 ? 38.138 -1.016 -41.822 1.00 35.53 321 TRP A N 1
ATOM 2501 C CA . TRP A 1 321 ? 39.491 -1.180 -41.276 1.00 35.53 321 TRP A CA 1
ATOM 2502 C C . TRP A 1 321 ? 40.313 0.109 -41.486 1.00 35.53 321 TRP A C 1
ATOM 2504 O O . TRP A 1 321 ? 40.549 0.510 -42.632 1.00 35.53 321 TRP A O 1
ATOM 2514 N N . ARG A 1 322 ? 40.794 0.753 -40.415 1.00 28.94 322 ARG A N 1
ATOM 2515 C CA . ARG A 1 322 ? 41.889 1.738 -40.495 1.00 28.94 322 ARG A CA 1
ATOM 2516 C C . ARG A 1 322 ? 43.166 1.096 -39.952 1.00 28.94 322 ARG A C 1
ATOM 2518 O O . ARG A 1 322 ? 43.294 0.965 -38.743 1.00 28.94 322 ARG A O 1
ATOM 2525 N N . PRO A 1 323 ? 44.137 0.722 -40.804 1.00 31.28 323 PRO A N 1
ATOM 2526 C CA . PRO A 1 323 ? 45.400 0.185 -40.320 1.00 31.28 323 PRO A CA 1
ATOM 2527 C C . PRO A 1 323 ? 46.181 1.265 -39.559 1.00 31.28 323 PRO A C 1
ATOM 2529 O O . PRO A 1 323 ? 46.657 2.238 -40.155 1.00 31.28 323 PRO A O 1
ATOM 2532 N N . GLY A 1 324 ? 46.354 1.075 -38.251 1.00 32.28 324 GLY A N 1
ATOM 2533 C CA . GLY A 1 324 ? 47.488 1.633 -37.518 1.00 32.28 324 GLY A CA 1
ATOM 2534 C C . GLY A 1 324 ? 48.796 1.088 -38.107 1.00 32.28 324 GLY A C 1
ATOM 2535 O O . GLY A 1 324 ? 48.832 -0.010 -38.656 1.00 32.28 324 GLY A O 1
ATOM 2536 N N . ARG A 1 325 ? 49.865 1.895 -38.098 1.00 31.36 325 ARG A N 1
ATOM 2537 C CA . ARG A 1 325 ? 51.126 1.662 -38.837 1.00 31.36 325 ARG A CA 1
ATOM 2538 C C . ARG A 1 325 ? 51.615 0.205 -38.797 1.00 31.36 325 ARG A C 1
ATOM 2540 O O . ARG A 1 325 ? 52.233 -0.224 -37.829 1.00 31.36 325 ARG A O 1
ATOM 2547 N N . LEU A 1 326 ? 51.509 -0.473 -39.939 1.00 32.94 326 LEU A N 1
ATOM 2548 C CA . LEU A 1 326 ? 52.222 -1.713 -40.234 1.00 32.94 326 LEU A CA 1
ATOM 2549 C C . LEU A 1 326 ? 53.739 -1.488 -40.117 1.00 32.94 326 LEU A C 1
ATOM 2551 O O . LEU A 1 326 ? 54.360 -0.885 -40.995 1.00 32.94 326 LEU A O 1
ATOM 2555 N N . ARG A 1 327 ? 54.365 -2.008 -39.060 1.00 32.97 327 ARG A N 1
ATOM 2556 C CA . ARG A 1 327 ? 55.793 -2.344 -39.090 1.00 32.97 327 ARG A CA 1
ATOM 2557 C C . ARG A 1 327 ? 55.949 -3.853 -38.986 1.00 32.97 327 ARG A C 1
ATOM 2559 O O . ARG A 1 327 ? 55.965 -4.409 -37.901 1.00 32.97 327 ARG A O 1
ATOM 2566 N N . GLY A 1 328 ? 56.150 -4.475 -40.146 1.00 35.50 328 GLY A N 1
ATOM 2567 C CA . GLY A 1 328 ? 56.915 -5.716 -40.242 1.00 35.50 328 GLY A CA 1
ATOM 2568 C C . GLY A 1 328 ? 56.142 -7.028 -40.131 1.00 35.50 328 GLY A C 1
ATOM 2569 O O . GLY A 1 328 ? 56.600 -7.923 -39.433 1.00 35.50 328 GLY A O 1
ATOM 2570 N N . SER A 1 329 ? 55.050 -7.215 -40.871 1.00 31.12 329 SER A N 1
ATOM 2571 C CA . SER A 1 329 ? 54.519 -8.559 -41.136 1.00 31.12 329 SER A CA 1
ATOM 2572 C C . SER A 1 329 ? 55.296 -9.222 -42.285 1.00 31.12 329 SER A C 1
ATOM 2574 O O . SER A 1 329 ? 55.330 -8.729 -43.415 1.00 31.12 329 SER A O 1
ATOM 2576 N N . ARG A 1 330 ? 55.956 -10.355 -42.005 1.00 31.38 330 ARG A N 1
ATOM 2577 C CA . ARG A 1 330 ? 56.516 -11.241 -43.037 1.00 31.38 330 ARG A CA 1
ATOM 2578 C C . ARG A 1 330 ? 55.408 -12.176 -43.523 1.00 31.38 330 ARG A C 1
ATOM 2580 O O . ARG A 1 330 ? 55.066 -13.130 -42.840 1.00 31.38 330 ARG A O 1
ATOM 2587 N N . LEU A 1 331 ? 54.882 -11.907 -44.719 1.00 28.16 331 LEU A N 1
ATOM 2588 C CA . LEU A 1 331 ? 54.052 -12.849 -45.474 1.00 28.16 331 LEU A CA 1
ATOM 2589 C C . LEU A 1 331 ? 54.874 -14.113 -45.779 1.00 28.16 331 LEU A C 1
ATOM 2591 O O . LEU A 1 331 ? 55.792 -14.067 -46.601 1.00 28.16 331 LEU A O 1
ATOM 2595 N N . TRP A 1 332 ? 54.539 -15.245 -45.162 1.00 26.53 332 TRP A N 1
ATOM 2596 C CA . TRP A 1 332 ? 54.980 -16.550 -45.650 1.00 26.53 332 TRP A CA 1
ATOM 2597 C C . TRP A 1 332 ? 54.000 -17.017 -46.730 1.00 26.53 332 TRP A C 1
ATOM 2599 O O . TRP A 1 332 ? 52.830 -17.267 -46.462 1.00 26.53 332 TRP A O 1
ATOM 2609 N N . ARG A 1 333 ? 54.468 -17.099 -47.981 1.00 27.72 333 ARG A N 1
ATOM 2610 C CA . ARG A 1 333 ? 53.767 -17.814 -49.057 1.00 27.72 333 ARG A CA 1
ATOM 2611 C C . ARG A 1 333 ? 54.385 -19.205 -49.199 1.00 27.72 333 ARG A C 1
ATOM 2613 O O . ARG A 1 333 ? 55.602 -19.268 -49.384 1.00 27.72 333 ARG A O 1
ATOM 2620 N N . PRO A 1 334 ? 53.602 -20.292 -49.250 1.00 29.75 334 PRO A N 1
ATOM 2621 C CA . PRO A 1 334 ? 54.106 -21.548 -49.778 1.00 29.75 334 PRO A CA 1
ATOM 2622 C C . PRO A 1 334 ? 54.299 -21.382 -51.292 1.00 29.75 334 PRO A C 1
ATOM 2624 O O . PRO A 1 334 ? 53.392 -20.948 -52.009 1.00 29.75 334 PRO A O 1
ATOM 2627 N N . ARG A 1 335 ? 55.502 -21.679 -51.793 1.00 32.31 335 ARG A N 1
ATOM 2628 C CA . ARG A 1 335 ? 55.688 -21.978 -53.219 1.00 32.31 335 ARG A CA 1
ATOM 2629 C C . ARG A 1 335 ? 55.119 -23.376 -53.490 1.00 32.31 335 ARG A C 1
ATOM 2631 O O . ARG A 1 335 ? 55.207 -24.228 -52.616 1.00 32.31 335 ARG A O 1
ATOM 2638 N N . LYS A 1 336 ? 54.528 -23.499 -54.684 1.00 39.66 336 LYS A N 1
ATOM 2639 C CA . LYS A 1 336 ? 53.795 -24.644 -55.252 1.00 39.66 336 LYS A CA 1
ATOM 2640 C C . LYS A 1 336 ? 54.283 -26.023 -54.838 1.00 39.66 336 LYS A C 1
ATOM 2642 O O . LYS A 1 336 ? 55.516 -26.226 -54.876 1.00 39.66 336 LYS A O 1
#

pLDDT: mean 74.75, std 19.92, range [26.53, 96.88]

Organism: Chara braunii (NCBI:txid69332)

Secondary structure (DSSP, 8-state):
-HHHHHHHHHHHHHHHHHHHHHHHHHHHHHHHHHHHHHHHHHHHHHTSS---PPP-PPPPPPB---TTS-HHHHHHHHHHHHHHHT--GGGHHHHHHHTB-HHHHHHHHHHHHHTTSTT-HHHHHHHS-HHHHHHHHHHHH--TTHHHHHHHHHHHGGGSPPS-HHHHHHHHHHHHTSTT----HHHHHHHHHHHS-GGGHHHHHHHHHSTT--HHHHHHHHHHHHHHSS-BS-EEE-TT-EEEEEEE-TT-EEEEEEE-TT-EEEEEEE-TT-EEEEEEE-TT-EEEEEEE-SS-EEEEEEE-TT-EEEEE----S---------------PPP-

Sequence (336 aa):
MRSGFRDFAREIVTHIGGEVKQLRDNVGKFCENAIQGAKAIAAVEGESRPPKKPVKLKFPDAYGGKKEENFDNWEASVDNYIYLQHILIEEQVLVAFQALKDEAASFARSLASAARCENNLVAYSKVTPLSKFLKLLKERFADPTRGVRASDKLQTIHSWQWRSAKALKGTIDDLVAVPDHGVTKPQLVQLFYRVMPEALHGHFFDKSQQAGITYDALSREVVLYESKSMPVDSVDHGYGAQVDSVEHGYGAQVNSVDHGYGAQVDSVDHGYGAQVDNVDHCYGAQVDSVDHDYGPQVDNVDNGYGAQLSDAGRQRESRLWRPGRLRGSRLWRPRK

Foldseek 3Di:
DVPVVVVVVVVVCVVVVVVVVVVVVVVVVVVVVVVVVVVVVVVVVVPPDDPPPQDPDDQQAAAELDPPDDLVVSVVRLVVNCVRRVPDQLCSQVSSLVSYDHPLNVVLQVVCVVVVVNSPSSVVSNVDGPVRSSVVSCVVSPDPCLLVVLLVCLVCLQVDDDPALVVVLVSNVVSVVDPNVPQDFLNLLVSSLNRGDPVCNVVCVVVSVDPPDGNVNSSVVRRVVRVVQDEPAEAEDDDQAEAAEAEDDAQHEYAEYEYHAQYEYAEYEYHHNYEYAEYEYEANYEYAEYDYDPHYHYNYYYYYHNYYYNDYPDDDDDDDDDDDDDDDDDDDDDDD

Radius of gyration: 42.1 Å; chains: 1; bounding box: 119×53×126 Å